Protein AF-A0A8J8ERG2-F1 (afdb_monomer)

Structure (mmCIF, N/CA/C/O backbone):
data_AF-A0A8J8ERG2-F1
#
_entry.id   AF-A0A8J8ERG2-F1
#
loop_
_atom_site.group_PDB
_atom_site.id
_atom_site.type_symbol
_atom_site.label_atom_id
_atom_site.label_alt_id
_atom_site.label_comp_id
_atom_site.label_asym_id
_atom_site.label_entity_id
_atom_site.label_seq_id
_atom_site.pdbx_PDB_ins_code
_atom_site.Cartn_x
_atom_site.Cartn_y
_atom_site.Cartn_z
_atom_site.occupancy
_atom_site.B_iso_or_equiv
_atom_site.auth_seq_id
_atom_site.auth_comp_id
_atom_site.auth_asym_id
_atom_site.auth_atom_id
_atom_site.pdbx_PDB_model_num
ATOM 1 N N . MET A 1 1 ? -46.499 -0.563 38.601 1.00 54.38 1 MET A N 1
ATOM 2 C CA . MET A 1 1 ? -46.204 -0.158 37.200 1.00 54.38 1 MET A CA 1
ATOM 3 C C . MET A 1 1 ? -44.789 0.414 36.980 1.00 54.38 1 MET A C 1
ATOM 5 O O . MET A 1 1 ? -44.221 0.158 35.927 1.00 54.38 1 MET A O 1
ATOM 9 N N . LYS A 1 2 ? -44.177 1.128 37.947 1.00 57.59 2 LYS A N 1
ATOM 10 C CA . LYS A 1 2 ? -42.805 1.682 37.823 1.00 57.59 2 LYS A CA 1
ATOM 11 C C . LYS A 1 2 ? -41.683 0.625 37.746 1.00 57.59 2 LYS A C 1
ATOM 13 O O . LYS A 1 2 ? -40.802 0.759 36.907 1.00 57.59 2 LYS A O 1
ATOM 18 N N . ALA A 1 3 ? -41.754 -0.456 38.530 1.00 62.97 3 ALA A N 1
ATOM 19 C CA . ALA A 1 3 ? -40.706 -1.491 38.569 1.00 62.97 3 ALA A CA 1
ATOM 20 C C . ALA A 1 3 ? -40.512 -2.242 37.232 1.00 62.97 3 ALA A C 1
ATOM 22 O O . ALA A 1 3 ? -39.383 -2.471 36.812 1.00 62.97 3 ALA A O 1
ATOM 23 N N . ARG A 1 4 ? -41.603 -2.544 36.507 1.00 67.56 4 ARG A N 1
ATOM 24 C CA . ARG A 1 4 ? -41.551 -3.192 35.179 1.00 67.56 4 ARG A CA 1
ATOM 25 C C . ARG A 1 4 ? -40.854 -2.327 34.122 1.00 67.56 4 ARG A C 1
ATOM 27 O O . ARG A 1 4 ? -40.097 -2.859 33.322 1.00 67.56 4 ARG A O 1
ATOM 34 N N . LYS A 1 5 ? -41.075 -1.004 34.134 1.00 73.00 5 LYS A N 1
ATOM 35 C CA . LYS A 1 5 ? -40.394 -0.068 33.218 1.00 73.00 5 LYS A CA 1
ATOM 36 C C . LYS A 1 5 ? -38.896 0.032 33.517 1.00 73.00 5 LYS A C 1
ATOM 38 O O . LYS A 1 5 ? -38.103 0.030 32.586 1.00 73.00 5 LYS A O 1
ATOM 43 N N . VAL A 1 6 ? -38.514 0.073 34.794 1.00 77.44 6 VAL A N 1
ATOM 44 C CA . VAL A 1 6 ? -37.101 0.124 35.210 1.00 77.44 6 VAL A CA 1
ATOM 45 C C . VAL A 1 6 ? -36.364 -1.158 34.818 1.00 77.44 6 VAL A C 1
ATOM 47 O O . VAL A 1 6 ? -35.284 -1.076 34.242 1.00 77.44 6 VAL A O 1
ATOM 50 N N . PHE A 1 7 ? -36.973 -2.328 35.040 1.00 81.06 7 PHE A N 1
ATOM 51 C CA . PHE A 1 7 ? -36.391 -3.610 34.633 1.00 81.06 7 PHE A CA 1
ATOM 52 C C . PHE A 1 7 ? -36.215 -3.699 33.111 1.00 81.06 7 PHE A C 1
ATOM 54 O O . PHE A 1 7 ? -35.153 -4.080 32.640 1.00 81.06 7 PHE A O 1
ATOM 61 N N . PHE A 1 8 ? -37.212 -3.259 32.337 1.00 83.00 8 PHE A N 1
ATOM 62 C CA . PHE A 1 8 ? -37.140 -3.256 30.873 1.00 83.00 8 PHE A CA 1
ATOM 63 C C . PHE A 1 8 ? -36.033 -2.331 30.338 1.00 83.00 8 PHE A C 1
ATOM 65 O O . PHE A 1 8 ? -35.296 -2.711 29.431 1.00 83.00 8 PHE A O 1
ATOM 72 N N . ILE A 1 9 ? -35.862 -1.144 30.933 1.00 83.56 9 ILE A N 1
ATOM 73 C CA . ILE A 1 9 ? -34.775 -0.217 30.582 1.00 83.56 9 ILE A CA 1
ATOM 74 C C . ILE A 1 9 ? -33.412 -0.823 30.944 1.00 83.56 9 ILE A C 1
ATOM 76 O O . ILE A 1 9 ? -32.507 -0.793 30.118 1.00 83.56 9 ILE A O 1
ATOM 80 N N . LEU A 1 10 ? -33.267 -1.425 32.129 1.00 84.06 10 LEU A N 1
ATOM 81 C CA . LEU A 1 10 ? -32.036 -2.112 32.540 1.00 84.06 10 LEU A CA 1
ATOM 82 C C . LEU A 1 10 ? -31.691 -3.289 31.624 1.00 84.06 10 LEU A C 1
ATOM 84 O O . LEU A 1 10 ? -30.531 -3.437 31.254 1.00 84.06 10 LEU A O 1
ATOM 88 N N . SER A 1 11 ? -32.676 -4.087 31.205 1.00 82.56 11 SER A N 1
ATOM 89 C CA . SER A 1 11 ? -32.464 -5.174 30.245 1.00 82.56 11 SER A CA 1
ATOM 90 C C . SER A 1 11 ? -32.024 -4.649 28.879 1.00 82.56 11 SER A C 1
ATOM 92 O O . SER A 1 11 ? -31.080 -5.184 28.308 1.00 82.56 11 SER A O 1
ATOM 94 N N . ILE A 1 12 ? -32.639 -3.576 28.369 1.00 84.25 12 ILE A N 1
ATOM 95 C CA . ILE A 1 12 ? -32.221 -2.943 27.107 1.00 84.25 12 ILE A CA 1
ATOM 96 C C . ILE A 1 12 ? -30.798 -2.393 27.219 1.00 84.25 12 ILE A C 1
ATOM 98 O O . ILE A 1 12 ? -29.986 -2.620 26.326 1.00 84.25 12 ILE A O 1
ATOM 102 N N . VAL A 1 13 ? -30.474 -1.708 28.319 1.00 82.25 13 VAL A N 1
ATOM 103 C CA . VAL A 1 13 ? -29.131 -1.168 28.564 1.00 82.25 13 VAL A CA 1
ATOM 104 C C . VAL A 1 13 ? -28.109 -2.296 28.676 1.00 82.25 13 VAL A C 1
ATOM 106 O O . VAL A 1 13 ? -27.056 -2.191 28.062 1.00 82.25 13 VAL A O 1
ATOM 109 N N . ALA A 1 14 ? -28.419 -3.391 29.374 1.00 80.56 14 ALA A N 1
ATOM 110 C CA . ALA A 1 14 ? -27.539 -4.553 29.490 1.00 80.56 14 ALA A CA 1
ATOM 111 C C . ALA A 1 14 ? -27.324 -5.255 28.141 1.00 80.56 14 ALA A C 1
ATOM 113 O O . ALA A 1 14 ? -26.192 -5.584 27.799 1.00 80.56 14 ALA A O 1
ATOM 114 N N . ILE A 1 15 ? -28.381 -5.429 27.340 1.00 78.75 15 ILE A N 1
ATOM 115 C CA . ILE A 1 15 ? -28.288 -5.998 25.988 1.00 78.75 15 ILE A CA 1
ATOM 116 C C . ILE A 1 15 ? -27.436 -5.095 25.094 1.00 78.75 15 ILE A C 1
ATOM 118 O O . ILE A 1 15 ? -26.525 -5.584 24.432 1.00 78.75 15 ILE A O 1
ATOM 122 N N . LEU A 1 16 ? -27.668 -3.779 25.113 1.00 72.94 16 LEU A N 1
ATOM 123 C CA . LEU A 1 16 ? -26.832 -2.817 24.393 1.00 72.94 16 LEU A CA 1
ATOM 124 C C . LEU A 1 16 ? -25.375 -2.920 24.857 1.00 72.94 16 LEU A C 1
ATOM 126 O O . LEU A 1 16 ? -24.481 -3.006 24.021 1.00 72.94 16 LEU A O 1
ATOM 130 N N . PHE A 1 17 ? -25.129 -2.999 26.166 1.00 67.06 17 PHE A N 1
ATOM 131 C CA . PHE A 1 17 ? -23.785 -3.145 26.724 1.00 67.06 17 PHE A CA 1
ATOM 132 C C . PHE A 1 17 ? -23.088 -4.410 26.207 1.00 67.06 17 PHE A C 1
ATOM 134 O O . PHE A 1 17 ? -21.958 -4.335 25.735 1.00 67.06 17 PHE A O 1
ATOM 141 N N . ILE A 1 18 ? -23.784 -5.551 26.200 1.00 67.06 18 ILE A N 1
ATOM 142 C CA . ILE A 1 18 ? -23.279 -6.825 25.664 1.00 67.06 18 ILE A CA 1
ATOM 143 C C . ILE A 1 18 ? -22.988 -6.722 24.159 1.00 67.06 18 ILE A C 1
ATOM 145 O O . ILE A 1 18 ? -21.982 -7.250 23.690 1.00 67.06 18 ILE A O 1
ATOM 149 N N . PHE A 1 19 ? -23.816 -6.004 23.396 1.00 62.66 19 PHE A N 1
ATOM 150 C CA . PHE A 1 19 ? -23.589 -5.778 21.965 1.00 62.66 19 PHE A CA 1
ATOM 151 C C . PHE A 1 19 ? -22.390 -4.863 21.666 1.00 62.66 19 PHE A C 1
ATOM 153 O O . PHE A 1 19 ? -21.809 -4.971 20.582 1.00 62.66 19 PHE A O 1
ATOM 160 N N . PHE A 1 20 ? -22.017 -3.975 22.595 1.00 59.78 20 PHE A N 1
ATOM 161 C CA . PHE A 1 20 ? -20.912 -3.023 22.430 1.00 59.78 20 PHE A CA 1
ATOM 162 C C . PHE A 1 20 ? -19.586 -3.464 23.066 1.00 59.78 20 PHE A C 1
ATOM 164 O O . PHE A 1 20 ? -18.555 -2.858 22.759 1.00 59.78 20 PHE A O 1
ATOM 171 N N . LEU A 1 21 ? -19.576 -4.498 23.913 1.00 59.97 21 LEU A N 1
ATOM 172 C CA . LEU A 1 21 ? -18.338 -5.031 24.483 1.00 59.97 21 LEU A CA 1
ATOM 173 C C . LEU A 1 21 ? -17.436 -5.627 23.382 1.00 59.97 21 LEU A C 1
ATOM 175 O O . LEU A 1 21 ? -17.939 -6.240 22.433 1.00 59.97 21 LEU A O 1
ATOM 179 N N . PRO A 1 22 ? -16.101 -5.451 23.479 1.00 62.16 22 PRO A N 1
ATOM 180 C CA . PRO A 1 22 ? -15.174 -6.139 22.592 1.00 62.16 22 PRO A CA 1
ATOM 181 C C . PRO A 1 22 ? -15.429 -7.639 22.704 1.00 62.16 22 PRO A C 1
ATOM 183 O O . PRO A 1 22 ? -15.438 -8.198 23.800 1.00 62.16 22 PRO A O 1
ATOM 186 N N . LYS A 1 23 ? -15.671 -8.284 21.561 1.00 78.12 23 LYS A N 1
ATOM 187 C CA . LYS A 1 23 ? -15.989 -9.715 21.529 1.00 78.12 23 LYS A CA 1
ATOM 188 C C . LYS A 1 23 ? -14.765 -10.588 21.815 1.00 78.12 23 LYS A C 1
ATOM 190 O O . LYS A 1 23 ? -14.907 -11.797 21.923 1.00 78.12 23 LYS A O 1
ATOM 195 N N . GLY A 1 24 ? -13.583 -9.988 21.944 1.00 84.50 24 GLY A N 1
ATOM 196 C CA . GLY A 1 24 ? -12.343 -10.688 22.219 1.00 84.50 24 GLY A CA 1
ATOM 197 C C . GLY A 1 24 ? -11.280 -9.855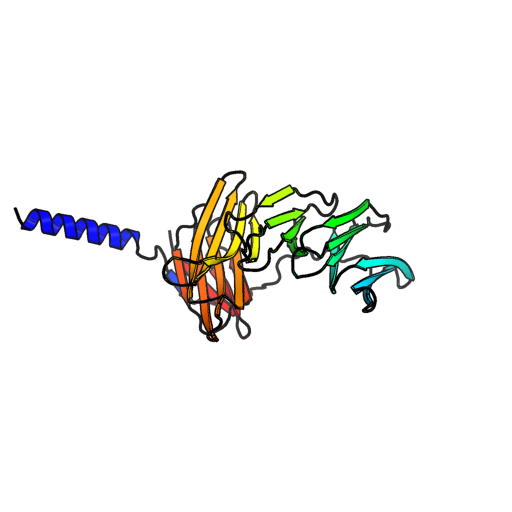 22.934 1.00 84.50 24 GLY A C 1
ATOM 198 O O . GLY A 1 24 ? -11.482 -8.691 23.281 1.00 84.50 24 GLY A O 1
ATOM 199 N N . LEU A 1 25 ? -10.120 -10.472 23.145 1.00 90.56 25 LEU A N 1
ATOM 200 C CA . LEU A 1 25 ? -8.954 -9.945 23.847 1.00 90.56 25 LEU A CA 1
ATOM 201 C C . LEU A 1 25 ? -7.670 -10.215 23.052 1.00 90.56 25 LEU A C 1
ATOM 203 O O . LEU A 1 25 ? -7.579 -11.176 22.290 1.00 90.56 25 LEU A O 1
ATOM 207 N N . LEU A 1 26 ? -6.662 -9.365 23.271 1.00 93.00 26 LEU A N 1
ATOM 208 C CA . LEU A 1 26 ? -5.302 -9.541 22.755 1.00 93.00 26 LEU A CA 1
ATOM 209 C C . LEU A 1 26 ? -4.347 -9.807 23.916 1.00 93.00 26 LEU A C 1
ATOM 211 O O . LEU A 1 26 ? -4.019 -8.887 24.675 1.00 93.00 26 LEU A O 1
ATOM 215 N N . ILE A 1 27 ? -3.887 -11.050 24.040 1.00 93.75 27 ILE A N 1
ATOM 216 C CA . ILE A 1 27 ? -2.947 -11.458 25.089 1.00 93.75 27 ILE A CA 1
ATOM 217 C C . ILE A 1 27 ? -1.522 -11.397 24.531 1.00 93.75 27 ILE A C 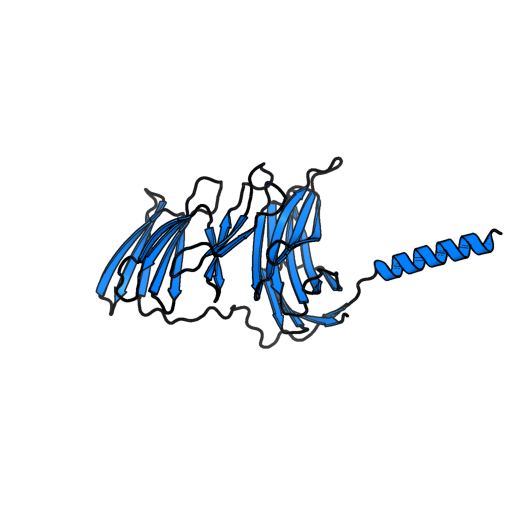1
ATOM 219 O O . ILE A 1 27 ? -1.276 -12.000 23.488 1.00 93.75 27 ILE A O 1
ATOM 223 N N . PRO A 1 28 ? -0.579 -10.676 25.172 1.00 94.38 28 PRO A N 1
ATOM 224 C CA . PRO A 1 28 ? 0.821 -10.675 24.749 1.00 94.38 28 PRO A CA 1
ATOM 225 C C . PRO A 1 28 ? 1.372 -12.101 24.625 1.00 94.38 28 PRO A C 1
ATOM 227 O O . PRO A 1 28 ? 1.104 -12.943 25.479 1.00 94.38 28 PRO A O 1
ATOM 230 N N . THR A 1 29 ? 2.134 -12.370 23.570 1.00 93.69 29 THR A N 1
ATOM 231 C CA . THR A 1 29 ? 2.796 -13.664 23.354 1.00 93.69 29 THR A CA 1
ATOM 232 C C . THR A 1 29 ? 4.198 -13.464 22.773 1.00 93.69 29 THR A C 1
ATOM 234 O O . THR A 1 29 ? 4.628 -12.322 22.591 1.00 93.69 29 THR A O 1
ATOM 237 N N . ASN A 1 30 ? 4.932 -14.553 22.535 1.00 87.00 30 ASN A N 1
ATOM 238 C CA . ASN A 1 30 ? 6.294 -14.483 22.017 1.00 87.00 30 ASN A CA 1
ATOM 239 C C . ASN A 1 30 ? 6.296 -14.069 20.531 1.00 87.00 30 ASN A C 1
ATOM 241 O O . ASN A 1 30 ? 5.470 -14.528 19.744 1.00 87.00 30 ASN A O 1
ATOM 245 N N . ALA A 1 31 ? 7.219 -13.180 20.170 1.00 81.56 31 ALA A N 1
ATOM 246 C CA . ALA A 1 31 ? 7.442 -12.699 18.810 1.00 81.56 31 ALA A CA 1
ATOM 247 C C . ALA A 1 31 ? 8.547 -13.474 18.062 1.00 81.56 31 ALA A C 1
ATOM 249 O O . ALA A 1 31 ? 8.861 -13.133 16.923 1.00 81.56 31 ALA A O 1
ATOM 250 N N . GLU A 1 32 ? 9.162 -14.476 18.695 1.00 75.69 32 GLU A N 1
ATOM 251 C CA . GLU A 1 32 ? 10.250 -15.262 18.111 1.00 75.69 32 GLU A CA 1
ATOM 252 C C . GLU A 1 32 ? 9.853 -15.964 16.804 1.00 75.69 32 GLU A C 1
ATOM 254 O O . GLU A 1 32 ? 8.765 -16.521 16.671 1.00 75.69 32 GLU A O 1
ATOM 259 N N . GLY A 1 33 ? 10.772 -15.937 15.834 1.00 67.88 33 GLY A N 1
ATOM 260 C CA . GLY A 1 33 ? 10.666 -16.693 14.583 1.00 67.88 33 GLY A CA 1
ATOM 261 C C . GLY A 1 33 ? 9.818 -16.059 13.475 1.00 67.88 33 GLY A C 1
ATOM 262 O O . GLY A 1 33 ? 9.767 -16.616 12.380 1.00 67.88 33 GLY A O 1
ATOM 263 N N . VAL A 1 34 ? 9.183 -14.899 13.694 1.00 82.00 34 VAL A N 1
ATOM 264 C CA . VAL A 1 34 ? 8.382 -14.254 12.640 1.00 82.00 34 VAL A CA 1
ATOM 265 C C . VAL A 1 34 ? 9.253 -13.482 11.643 1.00 82.00 34 VAL A C 1
ATOM 267 O O . VAL A 1 34 ? 10.017 -12.587 12.007 1.00 82.00 34 VAL A O 1
ATOM 270 N N . SER A 1 35 ? 9.080 -13.776 10.353 1.00 77.56 35 SER A N 1
ATOM 271 C CA . SER A 1 35 ? 9.556 -12.918 9.264 1.00 77.56 35 SER A CA 1
ATOM 272 C C . SER A 1 35 ? 8.412 -12.062 8.716 1.00 77.56 35 SER A C 1
ATOM 274 O O . SER A 1 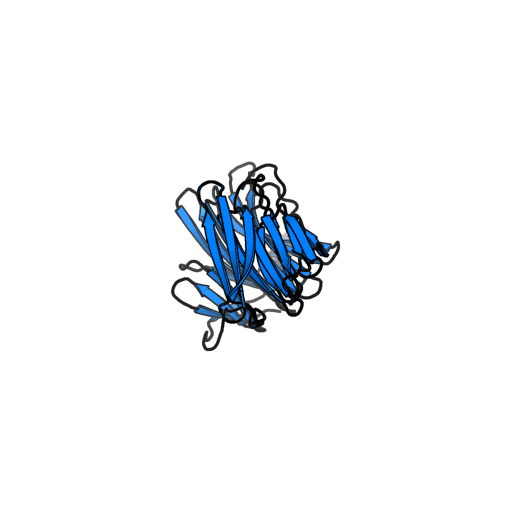35 ? 7.332 -12.577 8.417 1.00 77.56 35 SER A O 1
ATOM 276 N N . PHE A 1 36 ? 8.663 -10.757 8.589 1.00 78.75 36 PHE A N 1
ATOM 277 C CA . PHE A 1 36 ? 7.789 -9.794 7.900 1.00 78.75 36 PHE A CA 1
ATOM 278 C C . PHE A 1 36 ? 8.139 -9.645 6.423 1.00 78.75 36 PHE A C 1
ATOM 280 O O . PHE A 1 36 ? 7.522 -8.847 5.725 1.00 78.75 36 PHE A O 1
ATOM 287 N N . GLU A 1 37 ? 9.135 -10.382 5.936 1.00 67.06 37 GLU A N 1
ATOM 288 C CA . GLU A 1 37 ? 9.229 -10.567 4.500 1.00 67.06 37 GLU A CA 1
ATOM 289 C C . GLU A 1 37 ? 7.965 -11.328 4.099 1.00 67.06 37 GLU A C 1
ATOM 291 O O . GLU A 1 37 ? 7.754 -12.479 4.499 1.00 67.06 37 GLU A O 1
ATOM 296 N N . ASP A 1 38 ? 7.078 -10.645 3.364 1.00 56.12 38 ASP A N 1
ATOM 297 C CA . ASP A 1 38 ? 6.078 -11.322 2.547 1.00 56.12 38 ASP A CA 1
ATOM 298 C C . ASP A 1 38 ? 6.815 -12.455 1.817 1.00 56.12 38 ASP A C 1
ATOM 300 O O . ASP A 1 38 ? 7.999 -12.312 1.500 1.00 56.12 38 ASP A O 1
ATOM 304 N N . SER A 1 39 ? 6.150 -13.577 1.526 1.00 46.62 39 SER A N 1
ATOM 305 C CA . SER A 1 39 ? 6.691 -14.542 0.565 1.00 46.62 39 SER A CA 1
ATOM 306 C C . SER A 1 39 ? 6.695 -13.876 -0.818 1.00 46.62 39 SER A C 1
ATOM 308 O O . SER A 1 39 ? 5.904 -14.228 -1.696 1.00 46.62 39 SER A O 1
ATOM 310 N N . THR A 1 40 ? 7.508 -12.833 -0.989 1.00 47.62 40 THR A N 1
ATOM 311 C CA . THR A 1 40 ? 7.982 -12.358 -2.263 1.00 47.62 40 THR A CA 1
ATOM 312 C C . THR A 1 40 ? 8.513 -13.614 -2.901 1.00 47.62 40 THR A C 1
ATOM 314 O O . THR A 1 40 ? 9.342 -14.332 -2.337 1.00 47.62 40 THR A O 1
ATOM 317 N N . ILE A 1 41 ? 7.896 -13.977 -4.019 1.00 52.09 41 ILE A N 1
ATOM 318 C CA . ILE A 1 41 ? 8.426 -15.045 -4.837 1.00 52.09 41 ILE A CA 1
ATOM 319 C C . ILE A 1 41 ? 9.842 -14.565 -5.142 1.00 52.09 41 ILE A C 1
ATOM 321 O O . ILE A 1 41 ? 10.021 -13.607 -5.895 1.00 52.09 41 ILE A O 1
ATOM 325 N N . SER A 1 42 ? 10.832 -15.148 -4.466 1.00 46.62 42 SER A N 1
ATOM 326 C CA . SER A 1 42 ? 12.236 -14.947 -4.778 1.00 46.62 42 SER A CA 1
ATOM 327 C C . SER A 1 42 ? 12.471 -15.716 -6.067 1.00 46.62 42 SER A C 1
ATOM 329 O O . SER A 1 42 ? 13.073 -16.787 -6.096 1.00 46.62 42 SER A O 1
ATOM 331 N N . THR A 1 43 ? 11.874 -15.222 -7.152 1.00 60.34 43 THR A N 1
ATOM 332 C CA . THR A 1 43 ? 12.265 -15.625 -8.485 1.00 60.34 43 THR A CA 1
ATOM 333 C C . THR A 1 43 ? 13.637 -15.005 -8.645 1.00 60.34 43 THR A C 1
ATOM 335 O O . THR A 1 43 ? 13.754 -13.789 -8.813 1.00 60.34 43 THR A O 1
ATOM 338 N N . SER A 1 44 ? 14.676 -15.828 -8.498 1.00 72.19 44 SER A N 1
ATOM 339 C CA . SER A 1 44 ? 16.038 -15.434 -8.845 1.00 72.19 44 SER A CA 1
ATOM 340 C C . SER A 1 44 ? 15.986 -14.759 -10.210 1.00 72.19 44 SER A C 1
ATOM 342 O O . SER A 1 44 ? 15.508 -15.355 -11.177 1.00 72.19 44 SER A O 1
ATOM 344 N N . CYS A 1 45 ? 16.375 -13.486 -10.272 1.00 81.44 45 CYS A N 1
ATOM 345 C CA . CYS A 1 45 ? 16.338 -12.775 -11.532 1.00 81.44 45 CYS A CA 1
ATOM 346 C C . CYS A 1 45 ? 17.518 -13.261 -12.377 1.00 81.44 45 CYS A C 1
ATOM 348 O O . CYS A 1 45 ? 18.661 -13.081 -11.952 1.00 81.44 45 CYS A O 1
ATOM 350 N N . PRO A 1 46 ? 17.291 -13.838 -13.570 1.00 84.94 46 PRO A N 1
ATOM 351 C CA . PRO A 1 46 ? 18.387 -14.305 -14.418 1.00 84.94 46 PRO A CA 1
ATOM 352 C C . PRO A 1 46 ? 19.204 -13.141 -15.006 1.00 84.94 46 PRO A C 1
ATOM 354 O O . PRO A 1 46 ? 20.236 -13.358 -15.637 1.00 84.94 46 PRO A O 1
ATOM 357 N N . PHE A 1 47 ? 18.754 -11.901 -14.793 1.00 88.56 47 PHE A N 1
ATOM 358 C CA . PHE A 1 47 ? 19.365 -10.683 -15.299 1.00 88.56 47 PHE A CA 1
ATOM 359 C C . PHE A 1 47 ? 19.900 -9.821 -14.163 1.00 88.56 47 PHE A C 1
ATOM 361 O O . PHE A 1 47 ? 19.241 -9.624 -13.139 1.00 88.56 47 PHE A O 1
ATOM 368 N N . ARG A 1 48 ? 21.054 -9.196 -14.396 1.00 92.44 48 ARG A N 1
ATOM 369 C CA . ARG A 1 48 ? 21.549 -8.120 -13.537 1.00 92.44 48 ARG A CA 1
ATOM 370 C C . ARG A 1 48 ? 21.041 -6.789 -14.084 1.00 92.44 48 ARG A C 1
ATOM 372 O O . ARG A 1 48 ? 21.339 -6.434 -15.220 1.00 92.44 48 ARG A O 1
ATOM 379 N N . ILE A 1 49 ? 20.274 -6.051 -13.283 1.00 94.50 49 ILE A N 1
ATOM 380 C CA . ILE A 1 49 ? 19.612 -4.813 -13.717 1.00 94.50 49 ILE A CA 1
ATOM 381 C C . ILE A 1 49 ? 20.111 -3.640 -12.883 1.00 94.50 49 ILE A C 1
ATOM 383 O O . ILE A 1 49 ? 19.959 -3.616 -11.662 1.00 94.50 49 ILE A O 1
ATOM 387 N N . HIS A 1 50 ? 20.678 -2.643 -13.559 1.00 94.81 50 HIS A N 1
ATOM 388 C CA . HIS A 1 50 ? 21.117 -1.387 -12.952 1.00 94.81 50 HIS A CA 1
ATOM 389 C C . HIS A 1 50 ? 20.246 -0.245 -13.434 1.00 94.81 50 HIS A C 1
ATOM 391 O O . HIS A 1 50 ? 20.041 -0.098 -14.635 1.00 94.81 50 HIS A O 1
ATOM 397 N N . ALA A 1 51 ? 19.768 0.595 -12.520 1.00 95.38 51 ALA A N 1
ATOM 398 C CA . ALA A 1 51 ? 18.922 1.722 -12.880 1.00 95.38 51 ALA A CA 1
ATOM 399 C C . ALA A 1 51 ? 19.503 3.053 -12.379 1.00 95.38 51 ALA A C 1
ATOM 401 O O . ALA A 1 51 ? 19.696 3.248 -11.175 1.00 95.38 51 ALA A O 1
ATOM 402 N N . THR A 1 52 ? 19.766 3.973 -13.308 1.00 96.44 52 THR A N 1
ATOM 403 C CA . THR A 1 52 ? 20.383 5.284 -13.050 1.00 96.44 52 THR A CA 1
ATOM 404 C C . THR A 1 52 ? 19.378 6.404 -13.285 1.00 96.44 52 THR A C 1
ATOM 406 O O . THR A 1 52 ? 18.722 6.423 -14.323 1.00 96.44 52 THR A O 1
ATOM 409 N N . TYR A 1 53 ? 19.284 7.350 -12.350 1.00 96.19 53 TYR A N 1
ATOM 410 C CA . TYR A 1 53 ? 18.399 8.508 -12.472 1.00 96.19 53 TYR A CA 1
ATOM 411 C C . TYR A 1 53 ? 19.011 9.596 -13.360 1.00 96.19 53 TYR A C 1
ATOM 413 O O . TYR A 1 53 ? 20.190 9.917 -13.221 1.00 96.19 53 TYR A O 1
ATOM 421 N N . ILE A 1 54 ? 18.194 10.185 -14.229 1.00 95.12 54 ILE A N 1
ATOM 422 C CA . ILE A 1 54 ? 18.506 11.355 -15.045 1.00 95.12 54 ILE A CA 1
ATOM 423 C C . ILE A 1 54 ? 17.667 12.531 -14.520 1.00 95.12 54 ILE A C 1
ATOM 425 O O . ILE A 1 54 ? 16.460 12.586 -14.774 1.00 95.12 54 ILE A O 1
ATOM 429 N N . PRO A 1 55 ? 18.285 13.496 -13.812 1.00 91.44 55 PRO A N 1
ATOM 430 C CA . PRO A 1 55 ? 17.562 14.632 -13.245 1.00 91.44 55 PRO A CA 1
ATOM 431 C C . PRO A 1 55 ? 16.928 15.562 -14.284 1.00 91.44 55 PRO A C 1
ATOM 433 O O . PRO A 1 55 ? 15.862 16.110 -14.029 1.00 91.44 55 PRO A O 1
ATOM 436 N N . SER A 1 56 ? 17.554 15.738 -15.452 1.00 91.38 56 SER A N 1
ATOM 437 C CA . SER A 1 56 ? 17.123 16.725 -16.456 1.00 91.38 56 SER A CA 1
ATOM 438 C C . SER A 1 56 ? 15.747 16.440 -17.064 1.00 91.38 56 SER A C 1
ATOM 440 O O . SER A 1 56 ? 15.074 17.367 -17.502 1.00 91.38 56 SER A O 1
ATOM 442 N N . ASN A 1 57 ? 15.318 15.177 -17.089 1.00 90.19 57 ASN A N 1
ATOM 443 C CA . ASN A 1 57 ? 14.032 14.757 -17.646 1.00 90.19 57 ASN A CA 1
ATOM 444 C C . ASN A 1 57 ? 13.247 13.827 -16.707 1.00 90.19 57 ASN A C 1
ATOM 446 O O . ASN A 1 57 ? 12.346 13.122 -17.164 1.00 90.19 57 ASN A O 1
ATOM 450 N N . PHE A 1 58 ? 13.601 13.804 -15.417 1.00 90.75 58 PHE A N 1
ATOM 451 C CA . PHE A 1 58 ? 12.944 12.999 -14.383 1.00 90.75 58 PHE A CA 1
ATOM 452 C C . PHE A 1 58 ? 12.719 11.544 -14.818 1.00 90.75 58 PHE A C 1
ATOM 454 O O . PHE A 1 58 ? 11.597 11.043 -14.767 1.00 90.75 58 PHE A O 1
ATOM 461 N N . SER A 1 59 ? 13.765 10.884 -15.318 1.00 94.44 59 SER A N 1
ATOM 462 C CA . SER A 1 59 ? 13.676 9.526 -15.870 1.00 94.44 59 SER A CA 1
ATOM 463 C C . SER A 1 59 ? 14.731 8.596 -15.288 1.00 94.44 59 SER A C 1
ATOM 465 O O . SER A 1 59 ? 15.750 9.037 -14.767 1.00 94.44 59 SER A O 1
ATOM 467 N N . HIS A 1 60 ? 14.516 7.289 -15.413 1.00 96.19 60 HIS A N 1
ATOM 468 C CA . HIS A 1 60 ? 15.489 6.263 -15.047 1.00 96.19 60 HIS A CA 1
ATOM 469 C C . HIS A 1 60 ? 15.905 5.455 -16.268 1.00 96.19 60 HIS A C 1
ATOM 471 O O . HIS A 1 60 ? 15.053 4.969 -17.009 1.00 96.19 60 HIS A O 1
ATOM 477 N N . VAL A 1 61 ? 17.215 5.284 -16.449 1.00 97.44 61 VAL A N 1
ATOM 478 C CA . VAL A 1 61 ? 17.794 4.379 -17.446 1.00 97.44 61 VAL A CA 1
ATOM 479 C C . VAL A 1 61 ? 18.070 3.045 -16.787 1.00 97.44 61 VAL A C 1
ATOM 481 O O . VAL A 1 61 ? 18.949 2.946 -15.932 1.00 97.44 61 VAL A O 1
ATOM 484 N N . PHE A 1 62 ? 17.343 2.025 -17.212 1.00 97.56 62 PHE A N 1
ATOM 485 C CA . PHE A 1 62 ? 17.549 0.634 -16.856 1.00 97.56 62 PHE A CA 1
ATOM 486 C C . PHE A 1 62 ? 18.535 0.021 -17.840 1.00 97.56 62 PHE A C 1
ATOM 488 O O . PHE A 1 62 ? 18.317 0.069 -19.046 1.00 97.56 62 PHE A O 1
ATOM 495 N N . ARG A 1 63 ? 19.619 -0.551 -17.328 1.00 97.00 63 ARG A N 1
ATOM 496 C CA . ARG A 1 63 ? 20.624 -1.302 -18.076 1.00 97.00 63 ARG A CA 1
ATOM 497 C C . ARG A 1 63 ? 20.545 -2.757 -17.645 1.00 97.00 63 ARG A C 1
ATOM 499 O O . ARG A 1 63 ? 20.686 -3.042 -16.455 1.00 97.00 63 ARG A O 1
ATOM 506 N N . ILE A 1 64 ? 20.301 -3.643 -18.602 1.00 96.12 64 ILE A N 1
ATOM 507 C CA . ILE A 1 64 ? 20.134 -5.078 -18.378 1.00 96.12 64 ILE A CA 1
ATOM 508 C C . ILE A 1 64 ? 21.396 -5.791 -18.846 1.00 96.12 64 ILE A C 1
ATOM 510 O O . ILE A 1 64 ? 21.836 -5.595 -19.981 1.00 96.12 64 ILE A O 1
ATOM 514 N N . PHE A 1 65 ? 21.961 -6.616 -17.971 1.00 94.25 65 PHE A N 1
ATOM 515 C CA . PHE A 1 65 ? 23.178 -7.373 -18.220 1.00 94.25 65 PHE A CA 1
ATOM 516 C C . PHE A 1 65 ? 22.910 -8.878 -18.144 1.00 94.25 65 PHE A C 1
ATOM 518 O O . PHE A 1 65 ? 22.255 -9.350 -17.209 1.00 94.25 65 PHE A O 1
ATOM 525 N N . VAL A 1 66 ? 23.471 -9.617 -19.102 1.00 91.25 66 VAL A N 1
ATOM 526 C CA . VAL A 1 66 ? 23.527 -11.087 -19.137 1.00 91.25 66 VAL A CA 1
ATOM 527 C C . VAL A 1 66 ? 25.001 -11.469 -19.164 1.00 91.25 66 VAL A C 1
ATOM 529 O O . VAL A 1 66 ? 25.719 -11.026 -20.057 1.00 91.25 66 VAL A O 1
ATOM 532 N N . ASN A 1 67 ? 25.469 -12.240 -18.175 1.00 88.50 67 ASN A N 1
ATOM 533 C CA . ASN A 1 67 ? 26.891 -12.593 -18.018 1.00 88.50 67 ASN A CA 1
ATOM 534 C C . ASN A 1 67 ? 27.816 -11.360 -18.138 1.00 88.50 67 ASN A C 1
ATOM 536 O O . ASN A 1 67 ? 28.743 -11.337 -18.944 1.00 88.50 67 ASN A O 1
ATOM 540 N N . ASP A 1 68 ? 27.473 -10.293 -17.405 1.00 88.75 68 ASP A N 1
ATOM 541 C CA . ASP A 1 68 ? 28.139 -8.976 -17.395 1.00 88.75 68 ASP A CA 1
ATOM 542 C C . ASP A 1 68 ? 28.226 -8.237 -18.748 1.00 88.75 68 ASP A C 1
ATOM 544 O O . ASP A 1 68 ? 28.796 -7.149 -18.832 1.00 88.75 68 ASP A O 1
ATOM 548 N N . THR A 1 69 ? 27.570 -8.743 -19.793 1.00 93.38 69 THR A N 1
ATOM 549 C CA . THR A 1 69 ? 27.432 -8.053 -21.080 1.00 93.38 69 THR A CA 1
ATOM 550 C C . THR A 1 69 ? 26.148 -7.233 -21.094 1.00 93.38 69 THR A C 1
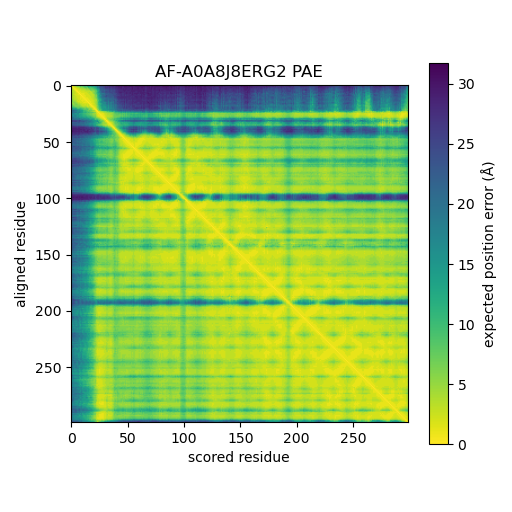ATOM 552 O O . THR A 1 69 ? 25.073 -7.752 -20.790 1.00 93.38 69 THR A O 1
ATOM 555 N N . LEU A 1 70 ? 26.240 -5.946 -21.445 1.00 94.75 70 LEU A N 1
ATOM 556 C CA . LEU A 1 70 ? 25.068 -5.086 -21.631 1.00 94.75 70 LEU A CA 1
ATOM 557 C C . LEU A 1 70 ? 24.287 -5.551 -22.864 1.00 94.75 70 LEU A C 1
ATOM 559 O O . LEU A 1 70 ? 24.791 -5.457 -23.979 1.00 94.75 70 LEU A O 1
ATOM 563 N N . VAL A 1 71 ? 23.053 -6.006 -22.661 1.00 95.31 71 VAL A N 1
ATOM 564 C CA . VAL A 1 71 ? 22.205 -6.552 -23.735 1.00 95.31 71 VAL A CA 1
ATOM 565 C C . VAL A 1 71 ? 21.054 -5.629 -24.118 1.00 95.31 71 VAL A C 1
ATOM 567 O O . VAL A 1 71 ? 20.642 -5.612 -25.273 1.00 95.31 71 VAL A O 1
ATOM 570 N N . ALA A 1 72 ? 20.546 -4.832 -23.176 1.00 94.12 72 ALA A N 1
ATOM 571 C CA . ALA A 1 72 ? 19.448 -3.909 -23.434 1.00 94.12 72 ALA A CA 1
ATOM 572 C C . ALA A 1 72 ? 19.499 -2.696 -22.504 1.00 94.12 72 ALA A C 1
ATOM 574 O O . ALA A 1 72 ? 20.004 -2.764 -21.376 1.00 94.12 72 ALA A O 1
ATOM 575 N N . ASN A 1 73 ? 18.938 -1.581 -22.970 1.00 95.88 73 ASN A N 1
ATOM 576 C CA . ASN A 1 73 ? 18.674 -0.424 -22.133 1.00 95.88 73 ASN A CA 1
ATOM 577 C C . ASN A 1 73 ? 17.286 0.164 -22.408 1.00 95.88 73 ASN A C 1
ATOM 579 O O . ASN A 1 73 ? 16.798 0.140 -23.533 1.00 95.88 73 ASN A O 1
ATOM 583 N N . TYR A 1 74 ? 16.654 0.676 -21.355 1.00 96.88 74 TYR A N 1
ATOM 584 C CA . TYR A 1 74 ? 15.333 1.292 -21.425 1.00 96.88 74 TYR A CA 1
ATOM 585 C C . TYR A 1 74 ? 15.290 2.533 -20.552 1.00 96.88 74 TYR A C 1
ATOM 587 O O . TYR A 1 74 ? 15.727 2.504 -19.404 1.00 96.88 74 TYR A O 1
ATOM 595 N N . THR A 1 75 ? 14.720 3.612 -21.076 1.00 96.81 75 THR A N 1
ATOM 596 C CA . THR A 1 75 ? 14.528 4.855 -20.327 1.00 96.81 75 THR A CA 1
ATOM 597 C C . THR A 1 75 ? 13.051 5.020 -20.013 1.00 96.81 75 THR A C 1
ATOM 599 O O . THR A 1 75 ? 12.233 5.112 -20.927 1.00 96.81 75 THR A O 1
ATOM 602 N N . LEU A 1 76 ? 12.701 5.062 -18.726 1.00 96.06 76 LEU A N 1
ATOM 603 C CA . LEU A 1 76 ? 11.321 5.226 -18.269 1.00 96.06 76 LEU A CA 1
ATOM 604 C C . LEU A 1 76 ? 11.185 6.504 -17.423 1.00 96.06 76 LEU A C 1
ATOM 606 O O . LEU A 1 76 ? 11.979 6.692 -16.498 1.00 96.06 76 LEU A O 1
ATOM 610 N N . PRO A 1 77 ? 10.187 7.367 -17.688 1.00 93.25 77 PRO A N 1
ATOM 611 C CA . PRO A 1 77 ? 9.938 8.556 -16.877 1.00 93.25 77 PRO A CA 1
ATOM 612 C C . PRO A 1 77 ? 9.399 8.189 -15.488 1.00 93.25 77 PRO A C 1
ATOM 614 O O . PRO A 1 77 ? 8.509 7.350 -15.357 1.00 93.25 77 PRO A O 1
ATOM 617 N N . GLY A 1 78 ? 9.925 8.840 -14.453 1.00 91.94 78 GLY A N 1
ATOM 618 C CA . GLY A 1 78 ? 9.534 8.670 -13.058 1.00 91.94 78 GLY A CA 1
ATOM 619 C C . GLY A 1 78 ? 10.597 9.169 -12.078 1.00 91.94 78 GLY A C 1
ATOM 620 O O . GLY A 1 78 ? 11.792 9.155 -12.365 1.00 91.94 78 GLY A O 1
ATOM 621 N N . MET A 1 79 ? 10.168 9.562 -10.878 1.00 90.75 79 MET A N 1
ATOM 622 C CA . MET A 1 79 ? 11.081 9.871 -9.765 1.00 90.75 79 MET A CA 1
ATOM 623 C C . MET A 1 79 ? 11.517 8.607 -9.025 1.00 90.75 79 MET A C 1
ATOM 625 O O . MET A 1 79 ? 12.660 8.498 -8.591 1.00 90.75 79 MET A O 1
ATOM 629 N N . ASN A 1 80 ? 10.627 7.622 -8.942 1.00 92.31 80 ASN A N 1
ATOM 630 C CA . ASN A 1 80 ? 10.882 6.325 -8.329 1.00 92.31 80 ASN A CA 1
ATOM 631 C C . ASN A 1 80 ? 10.949 5.236 -9.395 1.00 92.31 80 ASN A C 1
ATOM 633 O O . ASN A 1 80 ? 10.445 5.412 -10.505 1.00 92.31 80 ASN A O 1
ATOM 637 N N . LYS A 1 81 ? 11.570 4.110 -9.045 1.00 94.12 81 LYS A N 1
ATOM 638 C CA . LYS A 1 81 ? 11.830 3.005 -9.966 1.00 94.12 81 LYS A CA 1
ATOM 639 C C . LYS A 1 81 ? 11.761 1.660 -9.268 1.00 94.1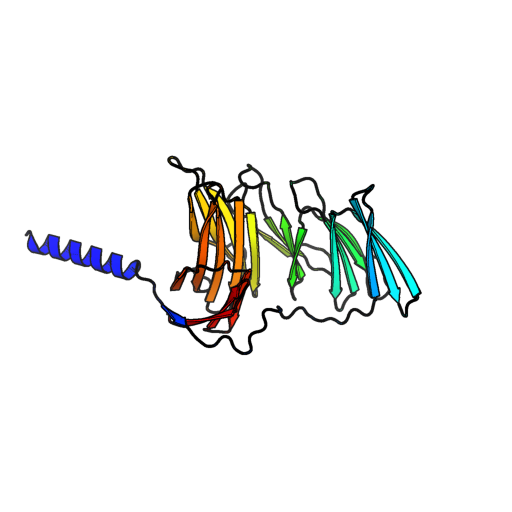2 81 LYS A C 1
ATOM 641 O O . LYS A 1 81 ? 11.936 1.580 -8.055 1.00 94.12 81 LYS A O 1
ATOM 646 N N . GLY A 1 82 ? 11.614 0.615 -10.058 1.00 93.81 82 GLY A N 1
ATOM 647 C CA . GLY A 1 82 ? 11.857 -0.745 -9.618 1.00 93.81 82 GLY A CA 1
ATOM 648 C C . GLY A 1 82 ? 11.748 -1.720 -10.774 1.00 93.81 82 GLY A C 1
ATOM 649 O O . GLY A 1 82 ? 11.509 -1.335 -11.922 1.00 93.81 82 GLY A O 1
ATOM 650 N N . TYR A 1 83 ? 11.962 -2.985 -10.452 1.00 94.31 83 TYR A N 1
ATOM 651 C CA . TYR A 1 83 ? 11.755 -4.083 -11.372 1.00 94.31 83 TYR A CA 1
ATOM 652 C C . TYR A 1 83 ? 11.236 -5.303 -10.613 1.00 94.31 83 TYR A C 1
ATOM 654 O O . TYR A 1 83 ? 11.481 -5.441 -9.414 1.00 94.31 83 TYR A O 1
ATOM 662 N N . ILE A 1 84 ? 10.501 -6.166 -11.309 1.00 92.44 84 ILE A N 1
ATOM 663 C CA . ILE A 1 84 ? 9.959 -7.419 -10.777 1.00 92.44 84 ILE A CA 1
ATOM 664 C C . ILE A 1 84 ? 10.300 -8.530 -11.763 1.00 92.44 84 ILE A C 1
ATOM 666 O O . ILE A 1 84 ? 9.979 -8.419 -12.945 1.00 92.44 84 ILE A O 1
ATOM 670 N N . CYS A 1 85 ? 10.930 -9.597 -11.274 1.00 90.62 85 CYS A N 1
ATOM 671 C CA . CYS A 1 85 ? 11.233 -10.778 -12.075 1.00 90.62 85 CYS A CA 1
ATOM 672 C C . CYS A 1 85 ? 10.172 -11.855 -11.816 1.00 90.62 85 CYS A C 1
ATOM 674 O O . CYS A 1 85 ? 9.844 -12.188 -10.673 1.00 90.62 85 CYS A O 1
ATOM 676 N N . THR A 1 86 ? 9.615 -12.364 -12.905 1.00 89.62 86 THR A N 1
ATOM 677 C CA . THR A 1 86 ? 8.515 -13.330 -12.954 1.00 89.62 86 THR A CA 1
ATOM 678 C C . THR A 1 86 ? 8.965 -14.572 -13.725 1.00 89.62 86 THR A C 1
ATOM 680 O O . THR A 1 86 ? 9.931 -14.491 -14.492 1.00 89.62 86 THR A O 1
ATOM 683 N N . PRO A 1 87 ? 8.284 -15.717 -13.567 1.00 87.75 87 PRO A N 1
ATOM 684 C CA . PRO A 1 87 ? 8.534 -16.893 -14.395 1.00 87.75 87 PRO A CA 1
ATOM 685 C C . PRO A 1 87 ? 8.371 -16.659 -15.900 1.00 87.75 87 PRO A C 1
ATOM 687 O O . PRO A 1 87 ? 8.869 -17.466 -16.674 1.00 87.75 87 PRO A O 1
ATOM 690 N N . GLU A 1 88 ? 7.708 -15.587 -16.336 1.00 90.31 88 GLU A N 1
ATOM 691 C CA . GLU A 1 88 ? 7.475 -15.256 -17.747 1.00 90.31 88 GLU A CA 1
ATOM 692 C C . GLU A 1 88 ? 8.447 -14.199 -18.299 1.00 90.31 88 GLU A C 1
ATOM 694 O O . GLU A 1 88 ? 8.543 -14.028 -19.517 1.00 90.31 88 GLU A O 1
ATOM 699 N N . GLY A 1 89 ? 9.164 -13.480 -17.429 1.00 92.69 89 GLY A N 1
ATOM 700 C CA . GLY A 1 89 ? 10.036 -12.379 -17.830 1.00 92.69 89 GLY A CA 1
ATOM 701 C C . GLY A 1 89 ? 10.261 -11.328 -16.743 1.00 92.69 89 GLY A C 1
ATOM 702 O O . GLY A 1 89 ? 10.114 -11.599 -15.549 1.00 92.69 89 GLY A O 1
ATOM 703 N N . VAL A 1 90 ? 10.614 -10.105 -17.140 1.00 94.62 90 VAL A N 1
ATOM 704 C CA . VAL A 1 90 ? 10.906 -8.994 -16.226 1.00 94.62 90 VAL A CA 1
ATOM 705 C C . VAL A 1 90 ? 10.059 -7.760 -16.526 1.00 94.62 90 VAL A C 1
ATOM 707 O O . VAL A 1 90 ? 9.984 -7.274 -17.652 1.00 94.62 90 VAL A O 1
ATOM 710 N N . LEU A 1 91 ? 9.441 -7.220 -15.478 1.00 95.81 91 LEU A N 1
ATOM 711 C CA . LEU A 1 91 ? 8.757 -5.935 -15.495 1.00 95.81 91 LEU A CA 1
ATOM 712 C C . LEU A 1 91 ? 9.715 -4.852 -15.008 1.00 95.81 91 LEU A C 1
ATOM 714 O O . LEU A 1 91 ? 10.206 -4.937 -13.885 1.00 95.81 91 LEU A O 1
ATOM 718 N N . LEU A 1 92 ? 9.929 -3.809 -15.804 1.00 96.94 92 LEU A N 1
ATOM 719 C CA . LEU A 1 92 ? 10.600 -2.580 -15.379 1.00 96.94 92 LEU A CA 1
ATOM 720 C C . LEU A 1 92 ? 9.562 -1.472 -15.244 1.00 96.94 92 LEU A C 1
ATOM 722 O O . LEU A 1 92 ? 8.659 -1.354 -16.078 1.00 96.94 92 LEU A O 1
ATOM 726 N N . TYR A 1 93 ? 9.695 -0.634 -14.221 1.00 96.25 93 TYR A N 1
ATOM 727 C CA . TYR A 1 93 ? 8.769 0.473 -14.023 1.00 96.25 93 TYR A CA 1
ATOM 728 C C . TYR A 1 93 ? 9.430 1.706 -13.417 1.00 96.25 93 TYR A C 1
ATOM 730 O O . TYR A 1 93 ? 10.322 1.614 -12.572 1.00 96.25 93 TYR A O 1
ATOM 738 N N . ALA A 1 94 ? 8.926 2.876 -13.802 1.00 95.25 94 ALA A N 1
ATOM 739 C CA . ALA A 1 94 ? 9.241 4.153 -13.175 1.00 95.25 94 ALA A CA 1
ATOM 740 C C . ALA A 1 94 ? 7.964 4.977 -12.969 1.00 95.25 94 ALA A C 1
ATOM 742 O O . ALA A 1 94 ? 7.048 4.919 -13.787 1.00 95.25 94 ALA A O 1
ATOM 743 N N . TYR A 1 95 ? 7.869 5.697 -11.849 1.00 92.38 95 TYR A N 1
ATOM 744 C CA . TYR A 1 95 ? 6.635 6.371 -11.435 1.00 92.38 95 TYR A CA 1
ATOM 745 C C . TYR A 1 95 ? 6.861 7.645 -10.617 1.00 92.38 95 TYR A C 1
ATOM 747 O O . TYR A 1 95 ? 7.936 7.888 -10.061 1.00 92.38 95 TYR A O 1
ATOM 755 N N . PHE A 1 96 ? 5.801 8.444 -10.505 1.00 87.50 96 PHE A N 1
ATOM 756 C CA . PHE A 1 96 ? 5.708 9.625 -9.645 1.00 87.50 96 PHE A CA 1
ATOM 757 C C . PHE A 1 96 ? 4.716 9.350 -8.504 1.00 87.50 96 PHE A C 1
ATOM 759 O O . PHE A 1 96 ? 3.715 8.670 -8.716 1.00 87.50 96 PHE A O 1
ATOM 766 N N . LEU A 1 97 ? 4.992 9.860 -7.299 1.00 74.69 97 LEU A N 1
ATOM 767 C CA . LEU A 1 97 ? 4.161 9.620 -6.107 1.00 74.69 97 LEU A CA 1
ATOM 768 C C . LEU A 1 97 ? 2.992 10.612 -5.947 1.00 74.69 97 LEU A C 1
ATOM 770 O O . LEU A 1 97 ? 2.061 10.318 -5.203 1.00 74.69 97 LEU A O 1
ATOM 774 N N . GLU A 1 98 ? 3.007 11.762 -6.632 1.00 58.28 98 GLU A N 1
ATOM 775 C CA . GLU A 1 98 ? 2.080 12.868 -6.352 1.00 58.28 98 GLU A CA 1
ATOM 776 C C . GLU A 1 98 ? 1.165 13.259 -7.527 1.00 58.28 98 GLU A C 1
ATOM 778 O O . GLU A 1 98 ? 1.595 13.431 -8.669 1.00 58.28 98 GLU A O 1
ATOM 783 N N . GLY A 1 99 ? -0.109 13.502 -7.194 1.00 47.88 99 GLY A N 1
ATOM 784 C CA . GLY A 1 99 ? -0.847 14.650 -7.729 1.00 47.88 99 GLY A CA 1
ATOM 785 C C . GLY A 1 99 ? -1.354 14.566 -9.167 1.00 47.88 99 GLY A C 1
ATOM 786 O O . GLY A 1 99 ? -1.191 15.523 -9.920 1.00 47.88 99 GLY A O 1
ATOM 787 N N . GLY A 1 100 ? -1.997 13.464 -9.565 1.00 45.84 100 GLY A N 1
ATOM 788 C CA . GLY A 1 100 ? -2.888 13.432 -10.741 1.00 45.84 100 GLY A CA 1
ATOM 789 C C . GLY A 1 100 ? -2.254 13.700 -12.118 1.00 45.84 100 GLY A C 1
ATOM 790 O O . GLY A 1 100 ? -2.979 13.727 -13.110 1.00 45.84 100 GLY A O 1
ATOM 791 N N . ARG A 1 101 ? -0.930 13.891 -12.210 1.00 47.00 101 ARG A N 1
ATOM 792 C CA . ARG A 1 101 ? -0.220 14.197 -13.470 1.00 47.00 101 ARG A CA 1
ATOM 793 C C . ARG A 1 101 ? 0.871 13.193 -13.836 1.00 47.00 101 ARG A C 1
ATOM 795 O O . ARG A 1 101 ? 1.201 13.063 -15.011 1.00 47.00 101 ARG A O 1
ATOM 802 N N . GLY A 1 102 ? 1.416 12.466 -12.866 1.00 58.75 102 GLY A N 1
ATOM 803 C CA . GLY A 1 102 ? 2.445 11.469 -13.128 1.00 58.75 102 GLY A CA 1
ATOM 804 C C . GLY A 1 102 ? 1.853 10.134 -13.564 1.00 58.75 102 GLY A C 1
ATOM 805 O O . GLY A 1 102 ? 1.149 9.485 -12.796 1.00 58.75 102 GLY A O 1
ATOM 806 N N . LYS A 1 103 ? 2.154 9.713 -14.792 1.00 78.12 103 LYS A N 1
ATOM 807 C CA . LYS A 1 103 ? 1.891 8.347 -15.250 1.00 78.12 103 LYS A CA 1
ATOM 808 C C . LYS A 1 103 ? 3.059 7.462 -14.829 1.00 78.12 103 LYS A C 1
ATOM 810 O O . LYS A 1 103 ? 4.214 7.853 -14.972 1.00 78.12 103 LYS A O 1
ATOM 815 N N . THR A 1 104 ? 2.762 6.272 -14.341 1.00 88.12 104 THR A N 1
ATOM 816 C CA . THR A 1 104 ? 3.752 5.210 -14.206 1.00 88.12 104 THR A CA 1
ATOM 817 C C . THR A 1 104 ? 4.038 4.650 -15.586 1.00 88.12 104 THR A C 1
ATOM 819 O O . THR A 1 104 ? 3.112 4.227 -16.270 1.00 88.12 104 THR A O 1
ATOM 822 N N . SER A 1 105 ? 5.294 4.653 -16.010 1.00 93.44 105 SER A N 1
ATOM 823 C CA . SER A 1 105 ? 5.711 3.986 -17.240 1.00 93.44 105 SER A CA 1
ATOM 824 C C . SER A 1 105 ? 6.170 2.578 -16.900 1.00 93.44 105 SER A C 1
ATOM 826 O O . SER A 1 105 ? 7.023 2.403 -16.028 1.00 93.44 105 SER A O 1
ATOM 828 N N . MET A 1 106 ? 5.589 1.585 -17.567 1.00 96.19 106 MET A N 1
ATOM 829 C CA . MET A 1 106 ? 5.893 0.177 -17.348 1.00 96.19 106 MET A CA 1
ATOM 830 C C . MET A 1 106 ? 6.181 -0.523 -18.667 1.00 96.19 106 MET A C 1
ATOM 832 O O . MET A 1 106 ? 5.471 -0.314 -19.653 1.00 96.19 106 MET A O 1
ATOM 836 N N . ILE A 1 107 ? 7.187 -1.386 -18.651 1.00 97.44 107 ILE A N 1
ATOM 837 C CA . ILE A 1 107 ? 7.578 -2.232 -19.774 1.00 97.44 107 ILE A CA 1
ATOM 838 C C . ILE A 1 107 ? 7.795 -3.651 -19.264 1.00 97.44 107 ILE A C 1
ATOM 840 O O . ILE A 1 107 ? 8.530 -3.864 -18.300 1.00 97.44 107 ILE A O 1
ATOM 844 N N . PHE A 1 108 ? 7.143 -4.610 -19.910 1.00 97.31 108 PHE A N 1
ATOM 845 C CA . PHE A 1 108 ? 7.343 -6.024 -19.642 1.00 97.31 108 PHE A CA 1
ATOM 846 C C . PHE A 1 108 ? 8.105 -6.666 -20.793 1.00 97.31 108 PHE A C 1
ATOM 848 O O . PHE A 1 108 ? 7.731 -6.539 -21.965 1.00 97.31 108 PHE A O 1
ATOM 855 N N . LEU A 1 109 ? 9.185 -7.341 -20.427 1.00 96.50 109 LEU A N 1
ATOM 856 C CA . LEU A 1 109 ? 10.086 -8.045 -21.318 1.00 96.50 109 LEU A CA 1
ATOM 857 C C . LEU A 1 109 ? 9.967 -9.537 -21.032 1.00 96.50 109 LEU A C 1
ATOM 859 O O . LEU A 1 109 ? 9.944 -9.916 -19.864 1.00 96.50 109 LEU A O 1
ATOM 863 N N . ASP A 1 110 ? 9.929 -10.380 -22.060 1.00 94.38 110 ASP A N 1
ATOM 864 C CA . ASP A 1 110 ? 10.096 -11.822 -21.843 1.00 94.38 110 ASP A CA 1
ATOM 865 C C . ASP A 1 110 ? 11.549 -12.191 -21.501 1.00 94.38 110 ASP A C 1
ATOM 867 O O . ASP A 1 110 ? 12.431 -11.336 -21.409 1.00 94.38 110 ASP A O 1
ATOM 871 N N . HIS A 1 111 ? 11.817 -13.485 -21.316 1.00 90.00 111 HIS A N 1
ATOM 872 C CA . HIS A 1 111 ? 13.168 -13.992 -21.038 1.00 90.00 111 HIS A CA 1
ATOM 873 C C . HIS A 1 111 ? 14.190 -13.723 -22.144 1.00 90.00 111 HIS A C 1
ATOM 875 O O . HIS A 1 111 ? 15.386 -13.686 -21.869 1.00 90.00 111 HIS A O 1
ATOM 881 N N . ASN A 1 112 ? 13.739 -13.492 -23.376 1.00 91.69 112 ASN A N 1
ATOM 882 C CA . ASN A 1 112 ? 14.608 -13.093 -24.481 1.00 91.69 112 ASN A CA 1
ATOM 883 C C . ASN A 1 112 ? 14.772 -11.567 -24.549 1.00 91.69 112 ASN A C 1
ATOM 885 O O . ASN A 1 112 ? 15.270 -11.042 -25.543 1.00 91.69 112 ASN A O 1
ATOM 889 N N . LEU A 1 113 ? 14.322 -10.851 -23.512 1.00 92.50 113 LEU A N 1
ATOM 890 C CA . LEU A 1 113 ? 14.294 -9.395 -23.409 1.00 92.50 113 LEU A CA 1
ATOM 891 C C . LEU A 1 113 ? 13.504 -8.715 -24.536 1.00 92.50 113 LEU A C 1
ATOM 893 O O . LEU A 1 113 ? 13.696 -7.534 -24.821 1.00 92.50 113 LEU A O 1
ATOM 897 N N . SER A 1 114 ? 12.583 -9.446 -25.167 1.00 94.81 114 SER A N 1
ATOM 898 C CA . SER A 1 114 ? 11.685 -8.895 -26.175 1.00 94.81 114 SER A CA 1
ATOM 899 C C . SER A 1 114 ? 10.507 -8.207 -25.497 1.00 94.81 114 SER A C 1
ATOM 901 O O . SER A 1 114 ? 9.898 -8.748 -24.572 1.00 94.81 114 SER A O 1
ATOM 903 N N . ILE A 1 115 ? 10.160 -7.011 -25.974 1.00 97.06 115 ILE A N 1
ATOM 904 C CA . ILE A 1 115 ? 9.033 -6.239 -25.442 1.00 97.06 115 ILE A CA 1
ATOM 905 C C . ILE A 1 115 ? 7.736 -6.995 -25.722 1.00 97.06 115 ILE A C 1
ATOM 907 O O . ILE A 1 115 ? 7.346 -7.157 -26.877 1.00 97.06 115 ILE A O 1
ATOM 911 N N . LYS A 1 116 ? 7.040 -7.418 -24.665 1.00 97.50 116 LYS A N 1
ATOM 912 C CA . LYS A 1 116 ? 5.672 -7.946 -24.775 1.00 97.50 116 LYS A CA 1
ATOM 913 C C . LYS A 1 116 ? 4.651 -6.832 -24.748 1.00 97.50 116 LYS A C 1
ATOM 915 O O . LYS A 1 116 ? 3.717 -6.831 -25.541 1.00 97.50 116 LYS A O 1
ATOM 920 N N . TRP A 1 117 ? 4.841 -5.874 -23.849 1.00 97.50 117 TRP A N 1
ATOM 921 C CA . TRP A 1 117 ? 4.018 -4.681 -23.794 1.00 97.50 117 TRP A CA 1
ATOM 922 C C . TRP A 1 117 ? 4.771 -3.533 -23.125 1.00 97.50 117 TRP A C 1
ATOM 924 O O . TRP A 1 117 ? 5.630 -3.729 -22.265 1.00 97.50 117 TRP A O 1
ATOM 934 N N . TRP A 1 118 ? 4.412 -2.312 -23.514 1.00 97.00 118 TRP A N 1
ATOM 935 C CA . TRP A 1 118 ? 4.882 -1.076 -22.900 1.00 97.00 118 TRP A CA 1
ATOM 936 C C . TRP A 1 118 ? 3.719 -0.094 -22.864 1.00 97.00 118 TRP A C 1
ATOM 938 O O . TRP A 1 118 ? 3.167 0.259 -23.906 1.00 97.00 118 TRP A O 1
ATOM 948 N N . ARG A 1 119 ? 3.311 0.334 -21.667 1.00 92.00 119 ARG A N 1
ATOM 949 C CA . ARG A 1 119 ? 2.225 1.307 -21.520 1.00 92.00 119 ARG A CA 1
ATOM 950 C C . ARG A 1 119 ? 2.350 2.165 -20.265 1.00 92.00 119 ARG A C 1
ATOM 952 O O . ARG A 1 119 ? 2.997 1.763 -19.294 1.00 92.00 119 ARG A O 1
ATOM 959 N N . PRO A 1 120 ? 1.693 3.333 -20.264 1.00 91.00 120 PRO A N 1
ATOM 960 C CA . PRO A 1 120 ? 1.509 4.114 -19.059 1.00 91.00 120 PRO A CA 1
ATOM 961 C C . PRO A 1 120 ? 0.342 3.604 -18.195 1.00 91.00 120 PRO A C 1
ATOM 963 O O . PRO A 1 120 ? -0.661 3.119 -18.714 1.00 91.00 120 PRO A O 1
ATOM 966 N N . PHE A 1 121 ? 0.430 3.844 -16.887 1.00 89.25 121 PHE A N 1
ATOM 967 C CA . PHE A 1 121 ? -0.640 3.652 -15.906 1.00 89.25 121 PHE A CA 1
ATOM 968 C C . PHE A 1 121 ? -0.848 4.909 -15.065 1.00 89.25 121 PHE A C 1
ATOM 970 O O . PHE A 1 121 ? 0.109 5.534 -14.617 1.00 89.25 121 PHE A O 1
ATOM 977 N N . SER A 1 122 ? -2.100 5.254 -14.774 1.00 86.88 122 SER A N 1
ATOM 978 C CA . SER A 1 122 ? -2.452 6.373 -13.882 1.00 86.88 122 SER A CA 1
ATOM 979 C C . SER A 1 122 ? -2.447 5.969 -12.397 1.00 86.88 122 SER A C 1
ATOM 981 O O . SER A 1 122 ? -3.286 6.422 -11.624 1.00 86.88 122 SER A O 1
ATOM 983 N N . ALA A 1 123 ? -1.545 5.067 -12.008 1.00 89.88 123 ALA A N 1
ATOM 984 C CA . ALA A 1 123 ? -1.422 4.511 -10.663 1.00 89.88 123 ALA A CA 1
ATOM 985 C C . ALA A 1 123 ? 0.028 4.070 -10.419 1.00 89.88 123 ALA A C 1
ATOM 987 O O . ALA A 1 123 ? 0.693 3.622 -11.355 1.00 89.88 123 ALA A O 1
ATOM 988 N N . TYR A 1 124 ? 0.524 4.185 -9.189 1.00 90.50 124 TYR A N 1
ATOM 989 C CA . TYR A 1 124 ? 1.871 3.753 -8.807 1.00 90.50 124 TYR A CA 1
ATOM 990 C C . TYR A 1 124 ? 1.865 2.343 -8.199 1.00 90.50 124 TYR A C 1
ATOM 992 O O . TYR A 1 124 ? 0.860 1.937 -7.610 1.00 90.50 124 TYR A O 1
ATOM 1000 N N . PRO A 1 125 ? 2.968 1.584 -8.322 1.00 92.50 125 PRO A N 1
ATOM 1001 C CA . PRO A 1 125 ? 3.077 0.257 -7.732 1.00 92.50 125 PRO A CA 1
ATOM 1002 C C . PRO A 1 125 ? 3.131 0.338 -6.209 1.00 92.50 125 PRO A C 1
ATOM 1004 O O . PRO A 1 125 ? 3.962 1.046 -5.643 1.00 92.50 125 PRO A O 1
ATOM 1007 N N . LEU A 1 126 ? 2.237 -0.403 -5.556 1.00 91.19 126 LEU A N 1
ATOM 1008 C CA . LEU A 1 126 ? 2.181 -0.534 -4.104 1.00 91.19 126 LEU A CA 1
ATOM 1009 C C . LEU A 1 126 ? 2.901 -1.804 -3.634 1.00 91.19 126 LEU A C 1
ATOM 1011 O O . LEU A 1 126 ? 3.739 -1.730 -2.739 1.00 91.19 126 LEU A O 1
ATOM 1015 N N . ARG A 1 127 ? 2.563 -2.965 -4.213 1.00 90.25 127 ARG A N 1
ATOM 1016 C CA . ARG A 1 127 ? 3.105 -4.269 -3.795 1.00 90.25 127 ARG A CA 1
ATOM 1017 C C . ARG A 1 127 ? 2.962 -5.329 -4.885 1.00 90.25 127 ARG A C 1
ATOM 1019 O O . ARG A 1 127 ? 1.915 -5.422 -5.520 1.00 90.25 127 ARG A O 1
ATOM 1026 N N . TYR A 1 128 ? 3.989 -6.159 -5.049 1.00 89.06 128 TYR A N 1
ATOM 1027 C CA . TYR A 1 128 ? 3.932 -7.376 -5.860 1.00 89.06 128 TYR A CA 1
ATOM 1028 C C . TYR A 1 128 ? 3.390 -8.557 -5.042 1.00 89.06 128 TYR A C 1
ATOM 1030 O O . TYR A 1 128 ? 3.751 -8.733 -3.880 1.00 89.06 128 TYR A O 1
ATOM 1038 N N . THR A 1 129 ? 2.522 -9.355 -5.655 1.00 87.38 129 THR A N 1
ATOM 1039 C CA . THR A 1 129 ? 1.863 -10.531 -5.073 1.00 87.38 129 THR A CA 1
ATOM 1040 C C . THR A 1 129 ? 1.911 -11.690 -6.069 1.00 87.38 129 THR A C 1
ATOM 1042 O O . THR A 1 129 ? 2.242 -11.482 -7.235 1.00 87.38 129 THR A O 1
ATOM 1045 N N . ARG A 1 130 ? 1.539 -12.905 -5.648 1.00 83.00 130 ARG A N 1
ATOM 1046 C CA . ARG A 1 130 ? 1.470 -14.056 -6.569 1.00 83.00 130 ARG A CA 1
ATOM 1047 C C . ARG A 1 130 ? 0.468 -13.842 -7.708 1.00 83.00 130 ARG A C 1
ATOM 1049 O O . ARG A 1 130 ? 0.701 -14.322 -8.809 1.00 83.00 130 ARG A O 1
ATOM 1056 N N . ASP A 1 131 ? -0.590 -13.079 -7.451 1.00 85.25 131 ASP A N 1
ATOM 1057 C CA . ASP A 1 131 ? -1.679 -12.839 -8.403 1.00 85.25 131 ASP A CA 1
ATOM 1058 C C . ASP A 1 131 ? -1.421 -11.628 -9.318 1.00 85.25 131 ASP A C 1
ATOM 1060 O O . ASP A 1 131 ? -2.205 -11.341 -10.225 1.00 85.25 131 ASP A O 1
ATOM 1064 N N . GLY A 1 132 ? -0.324 -10.896 -9.090 1.00 91.88 132 GLY A N 1
ATOM 1065 C CA . GLY A 1 132 ? 0.063 -9.740 -9.890 1.00 91.88 132 GLY A CA 1
ATOM 1066 C C . GLY A 1 132 ? 0.564 -8.554 -9.072 1.00 91.88 132 GLY A C 1
ATOM 1067 O O . GLY A 1 132 ? 0.960 -8.669 -7.910 1.00 91.88 132 GLY A O 1
ATOM 1068 N N . LEU A 1 133 ? 0.563 -7.383 -9.703 1.00 94.06 133 LEU A N 1
ATOM 1069 C CA . LEU A 1 133 ? 1.031 -6.129 -9.125 1.00 94.06 133 LEU A CA 1
ATOM 1070 C C . LEU A 1 133 ? -0.154 -5.279 -8.665 1.00 94.06 133 LEU A C 1
ATOM 1072 O O . LEU A 1 133 ? -1.000 -4.885 -9.469 1.00 94.06 133 LEU A O 1
ATOM 1076 N N . ILE A 1 134 ? -0.187 -4.960 -7.375 1.00 95.00 134 ILE A N 1
ATOM 1077 C CA . ILE A 1 134 ? -1.145 -4.011 -6.819 1.00 95.00 134 ILE A CA 1
ATOM 1078 C C . ILE A 1 134 ? -0.676 -2.599 -7.160 1.00 95.00 134 ILE A C 1
ATOM 1080 O O . ILE A 1 134 ? 0.435 -2.197 -6.799 1.00 95.00 134 ILE A O 1
ATOM 1084 N N . LEU A 1 135 ? -1.546 -1.836 -7.815 1.00 94.50 135 LEU A N 1
ATOM 1085 C CA . LEU A 1 135 ? -1.357 -0.424 -8.120 1.00 94.50 135 LEU A CA 1
ATOM 1086 C C . LEU A 1 135 ? -2.328 0.430 -7.304 1.00 94.50 135 LEU A C 1
ATOM 1088 O O . LEU A 1 135 ? -3.438 -0.002 -6.981 1.00 94.50 135 LEU A O 1
ATOM 1092 N N . VAL A 1 136 ? -1.932 1.665 -7.008 1.00 92.75 136 VAL A N 1
ATOM 1093 C CA . VAL A 1 136 ? -2.771 2.653 -6.325 1.00 92.75 136 VAL A CA 1
ATOM 1094 C C . VAL A 1 136 ? -2.709 3.989 -7.052 1.00 92.75 136 VAL A C 1
ATOM 1096 O O . VAL A 1 136 ? -1.635 4.495 -7.369 1.00 92.75 136 VAL A O 1
ATOM 1099 N N . SER A 1 137 ? -3.873 4.571 -7.318 1.00 89.94 137 SER A N 1
ATOM 1100 C CA . SER A 1 137 ? -4.017 5.969 -7.703 1.00 89.94 137 SER A CA 1
ATOM 1101 C C . SER A 1 137 ? -4.498 6.757 -6.492 1.00 89.94 137 SER A C 1
ATOM 1103 O O . SER A 1 137 ? -5.529 6.430 -5.904 1.00 89.94 137 SER A O 1
ATOM 1105 N N . SER A 1 138 ? -3.758 7.800 -6.131 1.00 82.56 138 SER A N 1
ATOM 1106 C CA . SER A 1 138 ? -4.083 8.660 -4.994 1.00 82.56 138 SER A CA 1
ATOM 1107 C C . SER A 1 138 ? -4.442 10.050 -5.501 1.00 82.56 138 SER A C 1
ATOM 1109 O O . SER A 1 138 ? -3.587 10.772 -6.020 1.00 82.56 138 SER A O 1
ATOM 1111 N N . ALA A 1 139 ? -5.708 10.433 -5.351 1.00 83.94 139 ALA A N 1
ATOM 1112 C CA . ALA A 1 139 ? -6.099 11.829 -5.424 1.00 83.94 139 ALA A CA 1
ATOM 1113 C C . ALA A 1 139 ? -5.405 12.616 -4.298 1.00 83.94 139 ALA A C 1
ATOM 1115 O O . ALA A 1 139 ? -5.129 12.047 -3.235 1.00 83.94 139 ALA A O 1
ATOM 1116 N N . PRO A 1 140 ? -5.134 13.921 -4.487 1.00 83.25 140 PRO A N 1
ATOM 1117 C CA . PRO A 1 140 ? -4.645 14.759 -3.400 1.00 83.25 140 PRO A CA 1
ATOM 1118 C C . PRO A 1 140 ? -5.555 14.632 -2.173 1.00 83.25 140 PRO A C 1
ATOM 1120 O O . PRO A 1 140 ? -6.786 14.641 -2.305 1.00 83.25 140 PRO A O 1
ATOM 1123 N N . PHE A 1 141 ? -4.955 14.480 -0.992 1.00 80.50 141 PHE A N 1
ATOM 1124 C CA . PHE A 1 141 ? -5.698 14.240 0.241 1.00 80.50 141 PHE A CA 1
ATOM 1125 C C . PHE A 1 141 ? -6.701 15.376 0.496 1.00 80.50 141 PHE A C 1
ATOM 1127 O O . PHE A 1 141 ? -6.355 16.552 0.431 1.00 80.50 141 PHE A O 1
ATOM 1134 N N . GLY A 1 142 ? -7.970 15.030 0.718 1.00 75.50 142 GLY A N 1
ATOM 1135 C CA . GLY A 1 142 ? -9.054 15.999 0.926 1.00 75.50 142 GLY A CA 1
ATOM 1136 C C . GLY A 1 142 ? -9.506 16.794 -0.301 1.00 75.50 142 GLY A C 1
ATOM 1137 O O . GLY A 1 142 ? -10.275 17.750 -0.148 1.00 75.50 142 GLY A O 1
ATOM 1138 N N . SER A 1 143 ? -9.063 16.409 -1.501 1.00 82.62 143 SER A N 1
ATOM 1139 C CA . SER A 1 143 ? -9.600 16.920 -2.768 1.00 82.62 143 SER A CA 1
ATOM 1140 C C . SER A 1 143 ? -10.905 16.222 -3.178 1.00 82.62 143 SER A C 1
ATOM 1142 O O . SER A 1 143 ? -11.310 15.225 -2.589 1.00 82.62 143 SER A O 1
ATOM 1144 N N . GLY A 1 144 ? -11.562 16.726 -4.228 1.00 82.50 144 GLY A N 1
ATOM 1145 C CA . GLY A 1 144 ? -12.718 16.067 -4.851 1.00 82.50 144 GLY A CA 1
ATOM 1146 C C . GLY A 1 144 ? -12.361 14.911 -5.796 1.00 82.50 144 GLY A C 1
ATOM 1147 O O . GLY A 1 144 ? -13.241 14.415 -6.491 1.00 82.50 144 GLY A O 1
ATOM 1148 N N . GLY A 1 145 ? -11.086 14.516 -5.880 1.00 84.56 145 GLY A N 1
ATOM 1149 C CA . GLY A 1 145 ? -10.636 13.446 -6.769 1.00 84.56 145 GLY A CA 1
ATOM 1150 C C . GLY A 1 145 ? -10.918 12.046 -6.219 1.00 84.56 145 GLY A C 1
ATOM 1151 O O . GLY A 1 145 ? -11.018 11.839 -5.008 1.00 84.56 145 GLY A O 1
ATOM 1152 N N . GLU A 1 146 ? -11.004 11.077 -7.126 1.00 88.62 146 GLU A N 1
ATOM 1153 C CA . GLU A 1 146 ? -11.151 9.660 -6.795 1.00 88.62 146 GLU A CA 1
ATOM 1154 C C . GLU A 1 146 ? -9.774 9.011 -6.583 1.00 88.62 146 GLU A C 1
ATOM 1156 O O . GLU A 1 146 ? -8.845 9.205 -7.372 1.00 88.62 146 GLU A O 1
ATOM 1161 N N . SER A 1 147 ? -9.656 8.212 -5.524 1.00 91.75 147 SER A N 1
ATOM 1162 C CA . SER A 1 147 ? -8.518 7.318 -5.309 1.00 91.75 147 SER A CA 1
ATOM 1163 C C . SER A 1 147 ? -8.964 5.887 -5.555 1.00 91.75 147 SER A C 1
ATOM 1165 O O . SER A 1 147 ? -10.063 5.509 -5.161 1.00 91.75 147 SER A O 1
ATOM 1167 N N . CYS A 1 148 ? -8.120 5.078 -6.184 1.00 93.94 148 CYS A N 1
ATOM 1168 C CA . CYS A 1 148 ? -8.469 3.716 -6.565 1.00 93.94 148 CYS A CA 1
ATOM 1169 C C . CYS A 1 148 ? -7.287 2.778 -6.368 1.00 93.94 148 CYS A C 1
ATOM 1171 O O . CYS A 1 148 ? -6.128 3.182 -6.423 1.00 93.94 148 CYS A O 1
ATOM 1173 N N . THR A 1 149 ? -7.584 1.501 -6.187 1.00 95.12 149 THR A N 1
ATOM 1174 C CA . THR A 1 149 ? -6.608 0.423 -6.257 1.00 95.12 149 THR A CA 1
ATOM 1175 C C . THR A 1 149 ? -6.947 -0.519 -7.401 1.00 95.12 149 THR A C 1
ATOM 1177 O O . THR A 1 149 ? -8.116 -0.682 -7.765 1.00 95.12 149 THR A O 1
ATOM 1180 N N . TYR A 1 150 ? -5.906 -1.117 -7.969 1.00 94.69 150 TYR A N 1
ATOM 1181 C CA . TYR A 1 150 ? -5.980 -2.017 -9.103 1.00 94.69 150 TYR A CA 1
ATOM 1182 C C . TYR A 1 150 ? -5.111 -3.247 -8.844 1.00 94.69 150 TYR A C 1
ATOM 1184 O O . TYR A 1 150 ? -4.035 -3.111 -8.263 1.00 94.69 150 TYR A O 1
ATOM 1192 N N . LEU A 1 151 ? -5.534 -4.418 -9.318 1.00 95.25 151 LEU A N 1
ATOM 1193 C CA . LEU A 1 151 ? -4.643 -5.570 -9.494 1.00 95.25 151 LEU A CA 1
ATOM 1194 C C . LEU A 1 151 ? -4.341 -5.711 -10.981 1.00 95.25 151 LEU A C 1
ATOM 1196 O O . LEU A 1 151 ? -5.262 -5.803 -11.793 1.00 95.25 151 LEU A O 1
ATOM 1200 N N . MET A 1 152 ? -3.059 -5.706 -11.329 1.00 95.06 152 MET A N 1
ATOM 1201 C CA . MET A 1 152 ? -2.583 -5.880 -12.694 1.00 95.06 152 MET A CA 1
ATOM 1202 C C . MET A 1 152 ? -1.907 -7.243 -12.840 1.00 95.06 152 MET A C 1
ATOM 1204 O O . MET A 1 152 ? -0.945 -7.533 -12.126 1.00 95.06 152 MET A O 1
ATOM 1208 N N . ASN A 1 153 ? -2.355 -8.048 -13.803 1.00 95.00 153 ASN A N 1
ATOM 1209 C CA . ASN A 1 153 ? -1.603 -9.220 -14.242 1.00 95.00 153 ASN A CA 1
ATOM 1210 C C . ASN A 1 153 ? -0.312 -8.734 -14.911 1.00 95.00 153 ASN A C 1
ATOM 1212 O O . ASN A 1 153 ? -0.383 -7.956 -15.852 1.00 95.00 153 ASN A O 1
ATOM 1216 N N . ILE A 1 154 ? 0.867 -9.143 -14.439 1.00 94.19 154 ILE A N 1
ATOM 1217 C CA . ILE A 1 154 ? 2.135 -8.602 -14.956 1.00 94.19 154 ILE A CA 1
ATOM 1218 C C . ILE A 1 154 ? 2.398 -9.044 -16.401 1.00 94.19 154 ILE A C 1
ATOM 1220 O O . ILE A 1 154 ? 2.777 -8.223 -17.232 1.00 94.19 154 ILE A O 1
ATOM 1224 N N . SER A 1 155 ? 2.158 -10.308 -16.733 1.00 93.06 155 SER A N 1
ATOM 1225 C CA . SER A 1 155 ? 2.493 -10.864 -18.047 1.00 93.06 155 SER A CA 1
ATOM 1226 C C . SER A 1 155 ? 1.666 -10.235 -19.169 1.00 93.06 155 SER A C 1
ATOM 1228 O O . SER A 1 155 ? 2.202 -9.919 -20.230 1.00 93.06 155 SER A O 1
ATOM 1230 N N . THR A 1 156 ? 0.378 -9.976 -18.926 1.00 94.56 156 THR A N 1
ATOM 1231 C CA . THR A 1 156 ? -0.508 -9.317 -19.903 1.00 94.56 156 THR A CA 1
ATOM 1232 C C . THR A 1 156 ? -0.586 -7.806 -19.714 1.00 94.56 156 THR A C 1
ATOM 1234 O O . THR A 1 156 ? -1.006 -7.107 -20.633 1.00 94.56 156 THR A O 1
ATOM 1237 N N . GLY A 1 157 ? -0.226 -7.307 -18.524 1.00 93.62 157 GLY A N 1
ATOM 1238 C CA . GLY A 1 157 ? -0.438 -5.953 -17.996 1.00 93.62 157 GLY A CA 1
ATOM 1239 C C . GLY A 1 157 ? -1.915 -5.526 -17.908 1.00 93.62 157 GLY A C 1
ATOM 1240 O O . GLY A 1 157 ? -2.215 -4.344 -17.748 1.00 93.62 157 GLY A O 1
ATOM 1241 N N . GLU A 1 158 ? -2.863 -6.445 -18.071 1.00 94.69 158 GLU A N 1
ATOM 1242 C CA . GLU A 1 158 ? -4.287 -6.135 -17.946 1.00 94.69 158 GLU A CA 1
ATOM 1243 C C . GLU A 1 158 ? -4.697 -6.004 -16.479 1.00 94.69 158 GLU A C 1
ATOM 1245 O O . GLU A 1 158 ? -4.164 -6.671 -15.591 1.00 94.69 158 GLU A O 1
ATOM 1250 N N . THR A 1 159 ? -5.662 -5.125 -16.217 1.00 93.19 159 THR A N 1
ATOM 1251 C CA . THR A 1 159 ? -6.233 -4.956 -14.881 1.00 93.19 159 THR A CA 1
ATOM 1252 C C . THR A 1 159 ? -7.346 -5.972 -14.654 1.00 93.19 159 THR A C 1
ATOM 1254 O O . THR A 1 159 ? -8.341 -5.966 -15.372 1.00 93.19 159 THR A O 1
ATOM 1257 N N . THR A 1 160 ? -7.203 -6.803 -13.625 1.00 92.31 160 THR A N 1
ATOM 1258 C CA . THR A 1 160 ? -8.171 -7.847 -13.253 1.00 92.31 160 THR A CA 1
ATOM 1259 C C . THR A 1 160 ? -9.091 -7.425 -12.108 1.00 92.31 160 THR A C 1
ATOM 1261 O O . THR A 1 160 ? -10.184 -7.964 -11.956 1.00 92.31 160 THR A O 1
ATOM 1264 N N . PHE A 1 161 ? -8.687 -6.425 -11.322 1.00 93.62 161 PHE A N 1
ATOM 1265 C CA . PHE A 1 161 ? -9.471 -5.861 -10.224 1.00 93.62 161 PHE A CA 1
ATOM 1266 C C . PHE A 1 161 ? -9.344 -4.342 -10.210 1.00 93.62 161 PHE A C 1
ATOM 1268 O O . PHE A 1 161 ? -8.254 -3.810 -10.414 1.00 93.62 161 PHE A O 1
ATOM 1275 N N . ARG A 1 162 ? -10.448 -3.648 -9.924 1.00 94.81 162 ARG A N 1
ATOM 1276 C CA . ARG A 1 162 ? -10.486 -2.206 -9.665 1.00 94.81 162 ARG A CA 1
ATOM 1277 C C . ARG A 1 162 ? -11.452 -1.931 -8.522 1.00 94.81 162 ARG A C 1
ATOM 1279 O O . ARG A 1 162 ? -12.607 -2.346 -8.584 1.00 94.81 162 ARG A O 1
ATOM 1286 N N . PHE A 1 163 ? -11.010 -1.158 -7.539 1.00 96.19 163 PHE A N 1
ATOM 1287 C CA . PHE A 1 163 ? -11.878 -0.642 -6.489 1.00 96.19 163 PHE A CA 1
ATOM 1288 C C . PHE A 1 163 ? -11.531 0.800 -6.145 1.00 96.19 163 PHE A C 1
ATOM 1290 O O . PHE A 1 163 ? -10.365 1.132 -5.939 1.00 96.19 163 PHE A O 1
ATOM 1297 N N . CYS A 1 164 ? -12.559 1.633 -6.036 1.00 95.25 164 CYS A N 1
ATOM 1298 C CA . CYS A 1 164 ? -12.445 3.018 -5.612 1.00 95.25 164 CYS A CA 1
ATOM 1299 C C . CYS A 1 164 ? -13.380 3.220 -4.413 1.00 95.25 164 CYS A C 1
ATOM 1301 O O . CYS A 1 164 ? -14.578 2.946 -4.535 1.00 95.25 164 CYS A O 1
ATOM 1303 N N . PRO A 1 165 ? -12.859 3.618 -3.239 1.00 94.81 165 PRO A N 1
ATOM 1304 C CA . PRO A 1 165 ? -13.684 3.904 -2.076 1.00 94.81 165 PRO A CA 1
ATOM 1305 C C . PRO A 1 165 ? -14.730 4.981 -2.377 1.00 94.81 165 PRO A C 1
ATOM 1307 O O . PRO A 1 165 ? -14.461 5.933 -3.102 1.00 94.81 165 PRO A O 1
ATOM 1310 N N . ASP A 1 166 ? -15.889 4.900 -1.727 1.00 93.38 166 ASP A N 1
ATOM 1311 C CA . ASP A 1 166 ? -16.982 5.881 -1.828 1.00 93.38 166 ASP A CA 1
ATOM 1312 C C . ASP A 1 166 ? -16.686 7.203 -1.084 1.00 93.38 166 ASP A C 1
ATOM 1314 O O . ASP A 1 166 ? -17.593 7.933 -0.689 1.00 93.38 166 ASP A O 1
ATOM 1318 N N . VAL A 1 167 ? -15.406 7.503 -0.856 1.00 90.62 167 VAL A N 1
ATOM 1319 C CA . VAL A 1 167 ? -14.914 8.689 -0.154 1.00 90.62 167 VAL A CA 1
ATOM 1320 C C . VAL A 1 167 ? -13.886 9.411 -1.025 1.00 90.62 167 VAL A C 1
ATOM 1322 O O . VAL A 1 167 ? -12.841 8.862 -1.368 1.00 90.62 167 VAL A O 1
ATOM 1325 N N . LEU A 1 168 ? -14.188 10.658 -1.391 1.00 88.62 168 LEU A N 1
ATOM 1326 C CA . LEU A 1 168 ? -13.319 11.485 -2.234 1.00 88.62 168 LEU A CA 1
ATOM 1327 C C . LEU A 1 168 ? -12.108 12.007 -1.454 1.00 88.62 168 LEU A C 1
ATOM 1329 O O . LEU A 1 168 ? -12.182 12.219 -0.241 1.00 88.62 168 LEU A O 1
ATOM 1333 N N . GLY A 1 169 ? -10.986 12.207 -2.149 1.00 86.12 169 GLY A N 1
ATOM 1334 C CA . GLY A 1 169 ? -9.749 12.712 -1.545 1.00 86.12 169 GLY A CA 1
ATOM 1335 C C . GLY A 1 169 ? -9.147 11.756 -0.516 1.00 86.12 169 GLY A C 1
ATOM 1336 O O . GLY A 1 169 ? -8.439 12.181 0.397 1.00 86.12 169 GLY A O 1
ATOM 1337 N N . ALA A 1 170 ? -9.478 10.471 -0.621 1.00 90.00 170 ALA A N 1
ATOM 1338 C CA . ALA A 1 170 ? -8.972 9.420 0.241 1.00 90.00 170 ALA A CA 1
ATOM 1339 C C . ALA A 1 170 ? -7.512 9.078 -0.072 1.00 90.00 170 ALA A C 1
ATOM 1341 O O . ALA A 1 170 ? -7.111 8.990 -1.227 1.00 90.00 170 ALA A O 1
ATOM 1342 N N . HIS A 1 171 ? -6.729 8.787 0.957 1.00 92.12 171 HIS A N 1
ATOM 1343 C CA . HIS A 1 171 ? -5.422 8.163 0.824 1.00 92.12 171 HIS A CA 1
ATOM 1344 C C . HIS A 1 171 ? -5.556 6.654 1.045 1.00 92.12 171 HIS A C 1
ATOM 1346 O O . HIS A 1 171 ? -5.829 6.217 2.165 1.00 92.12 171 HIS A O 1
ATOM 1352 N N . ILE A 1 172 ? -5.377 5.852 -0.008 1.00 94.38 172 ILE A N 1
ATOM 1353 C CA . ILE A 1 172 ? -5.283 4.392 0.123 1.00 94.38 172 ILE A CA 1
ATOM 1354 C C . ILE A 1 172 ? -3.897 4.072 0.681 1.00 94.38 172 ILE A C 1
ATOM 1356 O O . ILE A 1 172 ? -2.890 4.303 0.013 1.00 94.38 172 ILE A O 1
ATOM 1360 N N . SER A 1 173 ? -3.854 3.568 1.913 1.00 94.50 173 SER A N 1
ATOM 1361 C CA . SER A 1 173 ? -2.591 3.322 2.608 1.00 94.50 173 SER A CA 1
ATOM 1362 C C . SER A 1 173 ? -2.043 1.922 2.362 1.00 94.50 173 SER A C 1
ATOM 1364 O O . SER A 1 173 ? -0.823 1.762 2.363 1.00 94.50 173 SER A O 1
ATOM 1366 N N . ASP A 1 174 ? -2.910 0.917 2.228 1.00 96.25 174 ASP A N 1
ATOM 1367 C CA . ASP A 1 174 ? -2.507 -0.468 2.006 1.00 96.25 174 ASP A CA 1
ATOM 1368 C C . ASP A 1 174 ? -3.655 -1.317 1.442 1.00 96.25 174 ASP A C 1
ATOM 1370 O O . ASP A 1 174 ? -4.836 -0.971 1.568 1.00 96.25 174 ASP A O 1
ATOM 1374 N N . VAL A 1 175 ? -3.296 -2.430 0.800 1.00 95.69 175 VAL A N 1
ATOM 1375 C CA . VAL A 1 175 ? -4.232 -3.344 0.132 1.00 95.69 175 VAL A CA 1
ATOM 1376 C C . VAL A 1 175 ? -3.741 -4.778 0.263 1.00 95.69 175 VAL A C 1
ATOM 1378 O O . VAL A 1 175 ? -2.634 -5.084 -0.180 1.00 95.69 175 VAL A O 1
ATOM 1381 N N . ARG A 1 176 ? -4.573 -5.675 0.799 1.00 94.44 176 ARG A N 1
ATOM 1382 C CA . ARG A 1 176 ? -4.316 -7.122 0.889 1.00 94.44 176 ARG A CA 1
ATOM 1383 C C . ARG A 1 176 ? -5.390 -7.890 0.125 1.00 94.44 176 ARG A C 1
ATOM 1385 O O . ARG A 1 176 ? -6.571 -7.674 0.371 1.00 94.44 176 ARG A O 1
ATOM 1392 N N . ILE A 1 177 ? -4.987 -8.780 -0.778 1.00 92.25 177 ILE A N 1
ATOM 1393 C CA . ILE A 1 177 ? -5.896 -9.627 -1.561 1.00 92.25 177 ILE A CA 1
ATOM 1394 C C . ILE A 1 177 ? -5.692 -11.078 -1.126 1.00 92.25 177 ILE A C 1
ATOM 1396 O O . ILE A 1 177 ? -4.549 -11.518 -1.010 1.00 92.25 177 ILE A O 1
ATOM 1400 N N . ILE A 1 178 ? -6.786 -11.784 -0.834 1.00 89.25 178 ILE A N 1
ATOM 1401 C CA . ILE A 1 178 ? -6.802 -13.201 -0.450 1.00 89.25 178 ILE A CA 1
ATOM 1402 C C . ILE A 1 178 ? -7.977 -13.858 -1.160 1.00 89.25 178 ILE A C 1
ATOM 1404 O O . ILE A 1 178 ? -9.133 -13.530 -0.881 1.00 89.25 178 ILE A O 1
ATOM 1408 N N . GLY A 1 179 ? -7.675 -14.764 -2.089 1.00 87.81 179 GLY A N 1
ATOM 1409 C CA . GLY A 1 179 ? -8.689 -15.341 -2.965 1.00 87.81 179 GLY A CA 1
ATOM 1410 C C . GLY A 1 179 ? -9.428 -14.242 -3.733 1.00 87.81 179 GLY A C 1
ATOM 1411 O O . GLY A 1 179 ? -8.817 -13.439 -4.432 1.00 87.81 179 GLY A O 1
ATOM 1412 N N . ASP A 1 180 ? -10.745 -14.182 -3.571 1.00 89.62 180 ASP A N 1
ATOM 1413 C CA . ASP A 1 180 ? -11.635 -13.212 -4.215 1.00 89.62 180 ASP A CA 1
ATOM 1414 C C . ASP A 1 180 ? -11.914 -11.952 -3.374 1.00 89.62 180 ASP A C 1
ATOM 1416 O O . ASP A 1 180 ? -12.676 -11.073 -3.795 1.00 89.62 180 ASP A O 1
ATOM 1420 N N . LYS A 1 181 ? -11.299 -11.844 -2.188 1.00 93.94 181 LYS A N 1
ATOM 1421 C CA . LYS A 1 181 ? -11.505 -10.741 -1.245 1.00 93.94 181 LYS A CA 1
ATOM 1422 C C . LYS A 1 181 ? -10.331 -9.779 -1.254 1.00 93.94 181 LYS A C 1
ATOM 1424 O O . LYS A 1 181 ? -9.186 -10.169 -1.035 1.00 93.94 181 LYS A O 1
ATOM 1429 N N . ALA A 1 182 ? -10.633 -8.493 -1.399 1.00 95.62 182 ALA A N 1
ATOM 1430 C CA . ALA A 1 182 ? -9.675 -7.413 -1.211 1.00 95.62 182 ALA A CA 1
ATOM 1431 C C . ALA A 1 182 ? -9.995 -6.616 0.058 1.00 95.62 182 ALA A C 1
ATOM 1433 O O . ALA A 1 182 ? -11.099 -6.095 0.227 1.00 95.62 182 ALA A O 1
ATOM 1434 N N . TYR A 1 183 ? -9.003 -6.486 0.932 1.00 97.06 183 TYR A N 1
ATOM 1435 C CA . TYR A 1 183 ? -9.017 -5.634 2.111 1.00 97.06 183 TYR A CA 1
ATOM 1436 C C . TYR A 1 183 ? -8.250 -4.351 1.813 1.00 97.06 183 TYR A C 1
ATOM 1438 O O . TYR A 1 183 ? -7.063 -4.400 1.495 1.00 97.06 183 TYR A O 1
ATOM 1446 N N . VAL A 1 184 ? -8.918 -3.203 1.909 1.00 97.44 184 VAL A N 1
ATOM 1447 C CA . VAL A 1 184 ? -8.357 -1.901 1.514 1.00 97.44 184 VAL A CA 1
ATOM 1448 C C . VAL A 1 184 ? -8.431 -0.940 2.690 1.00 97.44 184 VAL A C 1
ATOM 1450 O O . VAL A 1 184 ? -9.517 -0.677 3.212 1.00 97.44 184 VAL A O 1
ATOM 1453 N N . THR A 1 185 ? -7.289 -0.401 3.115 1.00 97.69 185 THR A N 1
ATOM 1454 C CA . THR A 1 185 ? -7.223 0.593 4.191 1.00 97.69 185 THR A CA 1
ATOM 1455 C C . THR A 1 185 ? -7.107 1.997 3.628 1.00 97.69 185 THR A C 1
ATOM 1457 O O . THR A 1 185 ? -6.331 2.284 2.716 1.00 97.69 185 THR A O 1
ATOM 1460 N N . VAL A 1 186 ? -7.902 2.898 4.194 1.00 96.12 186 VAL A N 1
ATOM 1461 C CA . VAL A 1 186 ? -8.068 4.252 3.679 1.00 96.12 186 VAL A CA 1
ATOM 1462 C C . VAL A 1 186 ? -7.998 5.256 4.816 1.00 96.12 186 VAL A C 1
ATOM 1464 O O . VAL A 1 186 ? -8.725 5.131 5.800 1.00 96.12 186 VAL A O 1
ATOM 1467 N N . GLY A 1 187 ? -7.157 6.274 4.664 1.00 94.94 187 GLY A N 1
ATOM 1468 C CA . GLY A 1 187 ? -7.251 7.524 5.408 1.00 94.94 187 GLY A CA 1
ATOM 1469 C C . GLY A 1 187 ? -8.124 8.518 4.656 1.00 94.94 187 GLY A C 1
ATOM 1470 O O . GLY A 1 187 ? -7.952 8.694 3.455 1.00 94.94 187 GLY A O 1
ATOM 1471 N N . TRP A 1 188 ? -9.048 9.187 5.334 1.00 92.19 188 TRP A N 1
ATOM 1472 C CA . TRP A 1 188 ? -9.937 10.158 4.698 1.00 92.19 188 TRP A CA 1
ATOM 1473 C C . TRP A 1 188 ? -10.220 11.350 5.624 1.00 92.19 188 TRP A C 1
ATOM 1475 O O . TRP A 1 188 ? -10.509 11.126 6.809 1.00 92.19 188 TRP A O 1
ATOM 1485 N N . PRO A 1 189 ? -10.150 12.599 5.123 1.00 89.19 189 PRO A N 1
ATOM 1486 C CA . PRO A 1 189 ? -10.527 13.771 5.895 1.00 89.19 189 PRO A CA 1
ATOM 1487 C C . PRO A 1 189 ? -12.050 13.934 5.888 1.00 89.19 189 PRO A C 1
ATOM 1489 O O . PRO A 1 189 ? -12.668 14.282 4.885 1.00 89.19 189 PRO A O 1
ATOM 1492 N N . ASP A 1 190 ? -12.648 13.714 7.048 1.00 88.88 190 ASP A N 1
ATOM 1493 C CA . ASP A 1 190 ? -14.052 13.956 7.328 1.00 88.88 190 ASP A CA 1
ATOM 1494 C C . ASP A 1 190 ? -14.271 15.407 7.758 1.00 88.88 190 ASP A C 1
ATOM 1496 O O . ASP A 1 190 ? -13.985 15.791 8.899 1.00 88.88 190 ASP A O 1
ATOM 1500 N N . ARG A 1 191 ? -14.796 16.220 6.841 1.00 82.62 191 ARG A N 1
ATOM 1501 C CA . ARG A 1 191 ? -15.257 17.585 7.120 1.00 82.62 191 ARG A CA 1
ATOM 1502 C C . ARG A 1 191 ? -16.704 17.540 7.615 1.00 82.62 191 ARG A C 1
ATOM 1504 O O . ARG A 1 191 ? -17.630 17.915 6.902 1.00 82.62 191 ARG A O 1
ATOM 1511 N N . GLY A 1 192 ? -16.891 17.033 8.832 1.00 72.19 192 GLY A N 1
ATOM 1512 C CA . GLY A 1 192 ? -18.183 17.077 9.514 1.00 72.19 192 GLY A CA 1
ATOM 1513 C C . GLY A 1 192 ? -18.575 18.503 9.923 1.00 72.19 192 GLY A C 1
ATOM 1514 O O . GLY A 1 192 ? -17.751 19.413 9.906 1.00 72.19 192 GLY A O 1
ATOM 1515 N N . TRP A 1 193 ? -19.826 18.684 10.360 1.00 64.19 193 TRP A N 1
ATOM 1516 C CA . TRP A 1 193 ? -20.395 19.996 10.719 1.00 64.19 193 TRP A CA 1
ATOM 1517 C C . TRP A 1 193 ? -19.594 20.761 11.790 1.00 64.19 193 TRP A C 1
ATOM 1519 O O . TRP A 1 193 ? -19.532 21.984 11.759 1.00 64.19 193 TRP A O 1
ATOM 1529 N N . SER A 1 194 ? -18.996 20.059 12.759 1.00 67.00 194 SER A N 1
ATOM 1530 C CA . SER A 1 194 ? -18.386 20.685 13.943 1.00 67.00 194 SER A CA 1
ATOM 1531 C C . SER A 1 194 ? -16.860 20.774 13.913 1.00 67.00 194 SER A C 1
ATOM 1533 O O . SER A 1 194 ? -16.287 21.623 14.588 1.00 67.00 194 SER A O 1
ATOM 1535 N N . SER A 1 195 ? -16.181 19.850 13.230 1.00 81.44 195 SER A N 1
ATOM 1536 C CA . SER A 1 195 ? -14.716 19.801 13.193 1.00 81.44 195 SER A CA 1
ATOM 1537 C C . SER A 1 195 ? -14.201 18.835 12.132 1.00 81.44 195 SER A C 1
ATOM 1539 O O . SER A 1 195 ? -14.785 17.774 11.902 1.00 81.44 195 SER A O 1
ATOM 1541 N N . LEU A 1 196 ? -13.063 19.194 11.531 1.00 88.75 196 LEU A N 1
ATOM 1542 C CA . LEU A 1 196 ? -12.291 18.301 10.676 1.00 88.75 196 LEU A CA 1
ATOM 1543 C C . LEU A 1 196 ? -11.745 17.135 11.507 1.00 88.75 196 LEU A C 1
ATOM 1545 O O . LEU A 1 196 ? -11.169 17.334 12.581 1.00 88.75 196 LEU A O 1
ATOM 1549 N N . LYS A 1 197 ? -11.910 15.918 10.997 1.00 93.56 197 LYS A N 1
ATOM 1550 C CA . LYS A 1 197 ? -11.303 14.709 11.555 1.00 93.56 197 LYS A CA 1
ATOM 1551 C C . LYS A 1 197 ? -10.678 13.899 10.444 1.00 93.56 197 LYS A C 1
ATOM 1553 O O . LYS A 1 197 ? -11.247 13.785 9.370 1.00 93.56 197 LYS A O 1
ATOM 1558 N N . THR A 1 198 ? -9.581 13.226 10.732 1.00 94.62 198 THR A N 1
ATOM 1559 C CA . THR A 1 198 ? -9.055 12.200 9.836 1.00 94.62 198 THR A CA 1
ATOM 1560 C C . THR A 1 198 ? -9.513 10.838 10.321 1.00 94.62 198 THR A C 1
ATOM 1562 O O . THR A 1 198 ? -9.203 10.424 11.442 1.00 94.62 198 THR A O 1
ATOM 1565 N N . LYS A 1 199 ? -10.290 10.144 9.488 1.00 95.50 199 LYS A N 1
ATOM 1566 C CA . LYS A 1 199 ? -10.787 8.792 9.753 1.00 95.50 199 LYS A CA 1
ATOM 1567 C C . LYS A 1 199 ? -9.932 7.763 9.037 1.00 95.50 199 LYS A C 1
ATOM 1569 O O . LYS A 1 199 ? -9.481 7.986 7.919 1.00 95.50 199 LYS A O 1
ATOM 1574 N N . VAL A 1 200 ? -9.791 6.608 9.674 1.00 97.00 200 VAL A N 1
ATOM 1575 C CA . VAL A 1 200 ? -9.264 5.398 9.047 1.00 97.00 200 VAL A CA 1
ATOM 1576 C C . VAL A 1 200 ? -10.410 4.433 8.826 1.00 97.00 200 VAL A C 1
ATOM 1578 O O . VAL A 1 200 ? -11.134 4.098 9.767 1.00 97.00 200 VAL A O 1
ATOM 1581 N N . ILE A 1 201 ? -10.561 3.977 7.592 1.00 97.19 201 ILE A N 1
ATOM 1582 C CA . ILE A 1 201 ? -11.610 3.062 7.160 1.00 97.19 201 ILE A CA 1
ATOM 1583 C C . ILE A 1 201 ? -10.948 1.809 6.589 1.00 97.19 201 ILE A C 1
ATOM 1585 O O . ILE A 1 201 ? -10.005 1.900 5.809 1.00 97.19 201 ILE A O 1
ATOM 1589 N N . LEU A 1 202 ? -11.453 0.643 6.977 1.00 98.19 202 LEU A N 1
ATOM 1590 C CA . LEU A 1 202 ? -11.162 -0.633 6.335 1.00 98.19 202 LEU A CA 1
ATOM 1591 C C . LEU A 1 202 ? -12.349 -1.013 5.457 1.00 98.19 202 LEU A C 1
ATOM 1593 O O . LEU A 1 202 ? -13.477 -1.060 5.951 1.00 98.19 202 LEU A O 1
ATOM 1597 N N . TYR A 1 203 ? -12.087 -1.310 4.193 1.00 97.94 203 TYR A N 1
ATOM 1598 C CA . TYR A 1 203 ? -13.038 -1.902 3.261 1.00 97.94 203 TYR A CA 1
ATOM 1599 C C . TYR A 1 203 ? -12.730 -3.387 3.081 1.00 97.94 203 TYR A C 1
ATOM 1601 O O . TYR A 1 203 ? -11.565 -3.778 3.086 1.00 97.94 203 TYR A O 1
ATOM 1609 N N . ILE A 1 204 ? -13.775 -4.186 2.887 1.00 97.31 204 ILE A N 1
ATOM 1610 C CA . ILE A 1 204 ? -13.699 -5.520 2.292 1.00 97.31 204 ILE A CA 1
ATOM 1611 C C . ILE A 1 204 ? -14.535 -5.511 1.013 1.00 97.31 204 ILE A C 1
ATOM 1613 O O . ILE A 1 204 ? -15.689 -5.068 1.022 1.00 97.31 204 ILE A O 1
ATOM 1617 N N . VAL A 1 205 ? -13.932 -5.977 -0.074 1.00 96.94 205 VAL A N 1
ATOM 1618 C CA . VAL A 1 205 ? -14.513 -6.018 -1.416 1.00 96.94 205 VAL A CA 1
ATOM 1619 C C . VAL A 1 205 ? -14.497 -7.461 -1.899 1.00 96.94 205 VAL A C 1
ATOM 1621 O O . VAL A 1 205 ? -13.437 -8.075 -1.935 1.00 96.94 205 VAL A O 1
ATOM 1624 N N . GLU A 1 206 ? -15.664 -7.987 -2.258 1.00 94.88 206 GLU A N 1
ATOM 1625 C CA . GLU A 1 206 ? -15.865 -9.350 -2.763 1.00 94.88 206 GLU A CA 1
ATOM 1626 C C . GLU A 1 206 ? -16.820 -9.274 -3.964 1.00 94.88 206 GLU A C 1
ATOM 1628 O O . GLU A 1 206 ? -18.043 -9.133 -3.822 1.00 94.88 206 GLU A O 1
ATOM 1633 N N . GLY A 1 207 ? -16.253 -9.241 -5.173 1.00 90.31 207 GLY A N 1
ATOM 1634 C CA . GLY A 1 207 ? -16.995 -8.923 -6.395 1.00 90.31 207 GLY A CA 1
ATOM 1635 C C . GLY A 1 207 ? -17.716 -7.571 -6.289 1.00 90.31 207 GLY A C 1
ATOM 1636 O O . GLY A 1 207 ? -17.087 -6.523 -6.176 1.00 90.31 207 GLY A O 1
ATOM 1637 N N . LYS A 1 208 ? -19.056 -7.585 -6.315 1.00 90.62 208 LYS A N 1
ATOM 1638 C CA . LYS A 1 208 ? -19.893 -6.375 -6.163 1.00 90.62 208 LYS A CA 1
ATOM 1639 C C . LYS A 1 208 ? -20.238 -6.037 -4.708 1.00 90.62 208 LYS A C 1
ATOM 1641 O O . LYS A 1 208 ? -20.828 -4.989 -4.450 1.00 90.62 208 LYS A O 1
ATOM 1646 N N . LYS A 1 209 ? -19.938 -6.921 -3.753 1.00 95.00 209 LYS A N 1
ATOM 1647 C CA . LYS A 1 209 ? -20.259 -6.711 -2.338 1.00 95.00 209 LYS A CA 1
ATOM 1648 C C . LYS A 1 209 ? -19.140 -5.903 -1.696 1.00 95.00 209 LYS A C 1
ATOM 1650 O O . LYS A 1 209 ? -17.994 -6.337 -1.672 1.00 95.00 209 LYS A O 1
ATOM 1655 N N . VAL A 1 210 ? -19.493 -4.750 -1.137 1.00 96.69 210 VAL A N 1
ATOM 1656 C CA . VAL A 1 210 ? -18.561 -3.885 -0.409 1.00 96.69 210 VAL A CA 1
ATOM 1657 C C . VAL A 1 210 ? -19.093 -3.675 1.001 1.00 96.69 210 VAL A C 1
ATOM 1659 O O . VAL A 1 210 ? -20.242 -3.274 1.187 1.00 96.69 210 VAL A O 1
ATOM 1662 N N . LYS A 1 211 ? -18.258 -3.930 2.008 1.00 96.25 211 LYS A N 1
ATOM 1663 C CA . LYS A 1 211 ? -18.523 -3.526 3.397 1.00 96.25 211 LYS A CA 1
ATOM 1664 C C . LYS A 1 211 ? -17.371 -2.664 3.883 1.00 96.25 211 LYS A C 1
ATOM 1666 O O . LYS A 1 211 ? -16.238 -2.828 3.438 1.00 96.25 211 LYS A O 1
ATOM 1671 N N . ARG A 1 212 ? -17.648 -1.769 4.830 1.00 96.19 212 ARG A N 1
ATOM 1672 C CA . ARG A 1 212 ? -16.619 -0.916 5.429 1.00 96.19 212 ARG A CA 1
ATOM 1673 C C . ARG A 1 212 ? -16.789 -0.759 6.928 1.00 96.19 212 ARG A C 1
ATOM 1675 O O . ARG A 1 212 ? -17.903 -0.831 7.448 1.00 96.19 212 ARG A O 1
ATOM 1682 N N . LYS A 1 213 ? -15.686 -0.482 7.618 1.00 96.38 213 LYS A N 1
ATOM 1683 C CA . LYS A 1 213 ? -15.661 -0.202 9.052 1.00 96.38 213 LYS A CA 1
ATOM 1684 C C . LYS A 1 213 ? -14.687 0.925 9.363 1.00 96.38 213 LYS A C 1
ATOM 1686 O O . LYS A 1 213 ? -13.527 0.873 8.969 1.00 96.38 213 LYS A O 1
ATOM 1691 N N . THR A 1 214 ? -15.139 1.918 10.126 1.00 96.25 214 THR A N 1
ATOM 1692 C CA . THR A 1 214 ? -14.233 2.911 10.715 1.00 96.25 214 THR A CA 1
ATOM 1693 C C . THR A 1 214 ? -13.412 2.247 11.814 1.00 96.25 214 THR A C 1
ATOM 1695 O O . THR A 1 214 ? -13.963 1.749 12.799 1.00 96.25 214 THR A O 1
ATOM 1698 N N . ILE A 1 215 ? -12.095 2.250 11.640 1.00 96.31 215 ILE A N 1
ATOM 1699 C CA . ILE A 1 215 ? -11.128 1.659 12.564 1.00 96.31 215 ILE A CA 1
ATOM 1700 C C . ILE A 1 215 ? -10.893 2.598 13.739 1.00 96.31 215 ILE A C 1
ATOM 1702 O O . ILE A 1 215 ? -11.049 2.224 14.902 1.00 96.31 215 ILE A O 1
ATOM 1706 N N . THR A 1 216 ? -10.534 3.836 13.413 1.00 96.06 216 THR A N 1
ATOM 1707 C CA . THR A 1 216 ? -10.180 4.886 14.361 1.00 96.06 216 THR A CA 1
ATOM 1708 C C . THR A 1 216 ? -10.305 6.252 13.683 1.00 96.06 216 THR A C 1
ATOM 1710 O O . THR A 1 216 ? -10.524 6.351 12.473 1.00 96.06 216 THR A O 1
ATOM 1713 N N . SER A 1 217 ? -10.162 7.311 14.468 1.00 95.44 217 SER A N 1
ATOM 1714 C CA . SER A 1 217 ? -10.059 8.685 13.989 1.00 95.44 217 SER A CA 1
ATOM 1715 C C . SER A 1 217 ? -9.158 9.512 14.899 1.00 95.44 217 SER A C 1
ATOM 1717 O O . SER A 1 217 ? -9.023 9.199 16.090 1.00 95.44 217 SER A O 1
ATOM 1719 N N . ILE A 1 218 ? -8.607 10.586 14.342 1.00 95.31 218 ILE A N 1
ATOM 1720 C CA . ILE A 1 218 ? -7.920 11.669 15.050 1.00 95.31 218 ILE A CA 1
ATOM 1721 C C . ILE A 1 218 ? -8.574 13.004 14.667 1.00 95.31 218 ILE A C 1
ATOM 1723 O O . ILE A 1 218 ? -9.115 13.130 13.567 1.00 95.31 218 ILE A O 1
ATOM 1727 N N . ASN A 1 219 ? -8.594 13.972 15.582 1.00 94.69 219 ASN A N 1
ATOM 1728 C CA . ASN A 1 219 ? -9.083 15.315 15.265 1.00 94.69 219 ASN A CA 1
ATOM 1729 C C . ASN A 1 219 ? -8.055 16.042 14.392 1.00 94.69 219 ASN A C 1
ATOM 1731 O O . ASN A 1 219 ? -6.862 15.802 14.547 1.00 94.69 219 ASN A O 1
ATOM 1735 N N . GLY A 1 220 ? -8.514 16.927 13.511 1.00 91.69 220 GLY A N 1
ATOM 1736 C CA . GLY A 1 220 ? -7.642 17.679 12.614 1.00 91.69 220 GLY A CA 1
ATOM 1737 C C . GLY A 1 220 ? -7.299 16.962 11.304 1.00 91.69 220 GLY A C 1
ATOM 1738 O O . GLY A 1 220 ? -7.830 15.891 10.970 1.00 91.69 220 GLY A O 1
ATOM 1739 N N . GLU A 1 221 ? -6.424 17.604 10.543 1.00 90.25 221 GLU A N 1
ATOM 1740 C CA . GLU A 1 221 ? -5.898 17.153 9.264 1.00 90.25 221 GLU A CA 1
ATOM 1741 C C . GLU A 1 221 ? -4.774 16.134 9.466 1.00 90.25 221 GLU A C 1
ATOM 1743 O O . GLU A 1 221 ? -3.796 16.371 10.170 1.00 90.25 221 GLU A O 1
ATOM 1748 N N . GLY A 1 222 ? -4.909 14.968 8.840 1.00 90.38 222 GLY A N 1
ATOM 1749 C CA . GLY A 1 222 ? -3.935 13.892 8.932 1.00 90.38 222 GLY A CA 1
ATOM 1750 C C . GLY A 1 222 ? -2.723 14.171 8.057 1.00 90.38 222 GLY A C 1
ATOM 1751 O O . GLY A 1 222 ? -2.749 13.875 6.868 1.00 90.38 222 GLY A O 1
ATOM 1752 N N . LEU A 1 223 ? -1.648 14.674 8.662 1.00 90.25 223 LEU A N 1
ATOM 1753 C CA . LEU A 1 223 ? -0.359 14.878 7.993 1.00 90.25 223 LEU A CA 1
ATOM 1754 C C . L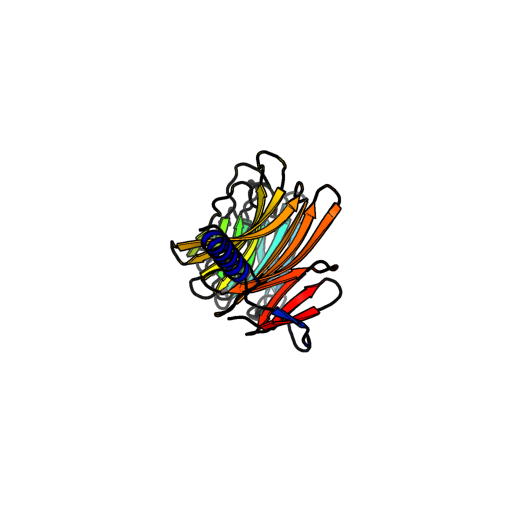EU A 1 223 ? 0.465 13.590 7.890 1.00 90.25 223 LEU A C 1
ATOM 1756 O O . LEU A 1 223 ? 1.325 13.457 7.024 1.00 90.25 223 LEU A O 1
ATOM 1760 N N . GLY A 1 224 ? 0.228 12.63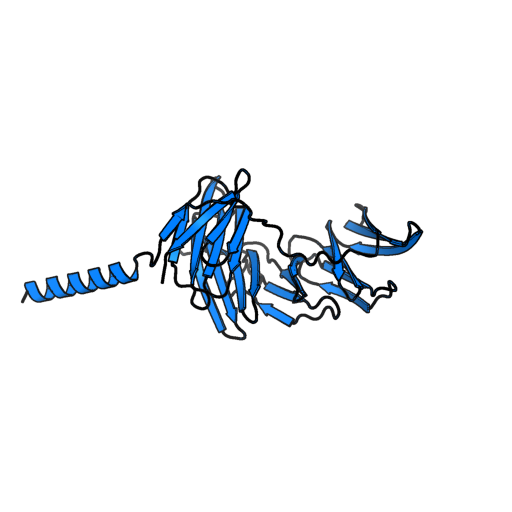6 8.789 1.00 91.88 224 GLY A N 1
ATOM 1761 C CA . GLY A 1 224 ? 0.847 11.317 8.746 1.00 91.88 224 GLY A CA 1
ATOM 1762 C C . GLY A 1 224 ? -0.216 10.243 8.838 1.00 91.88 224 GLY A C 1
ATOM 1763 O O . GLY A 1 224 ? -0.862 10.114 9.872 1.00 91.88 224 GLY A O 1
ATOM 1764 N N . ILE A 1 225 ? -0.389 9.460 7.777 1.00 94.00 225 ILE A N 1
ATOM 1765 C CA . ILE A 1 225 ? -1.333 8.345 7.750 1.00 94.00 225 ILE A CA 1
ATOM 1766 C C . ILE A 1 225 ? -0.588 7.121 7.238 1.00 94.00 225 ILE A C 1
ATOM 1768 O O . ILE A 1 225 ? -0.130 7.094 6.101 1.00 94.00 225 ILE A O 1
ATOM 1772 N N . ARG A 1 226 ? -0.463 6.102 8.085 1.00 95.62 226 ARG A N 1
ATOM 1773 C CA . ARG A 1 226 ? 0.021 4.780 7.684 1.00 95.62 226 ARG A CA 1
ATOM 1774 C C . ARG A 1 226 ? -0.868 3.733 8.319 1.00 95.62 226 ARG A C 1
ATOM 1776 O O . ARG A 1 226 ? -0.972 3.664 9.538 1.00 95.62 226 ARG A O 1
ATOM 1783 N N . VAL A 1 227 ? -1.512 2.928 7.493 1.00 97.06 227 VAL A N 1
ATOM 1784 C CA . VAL A 1 227 ? -2.479 1.924 7.917 1.00 97.06 227 VAL A CA 1
ATOM 1785 C C . VAL A 1 227 ? -2.198 0.645 7.146 1.00 97.06 227 VAL A C 1
ATOM 1787 O O . VAL A 1 227 ? -2.573 0.534 5.984 1.00 97.06 227 VAL A O 1
ATOM 1790 N N . ARG A 1 228 ? -1.529 -0.304 7.793 1.00 97.19 228 ARG A N 1
ATOM 1791 C CA . ARG A 1 228 ? -1.180 -1.602 7.214 1.00 97.19 228 ARG A CA 1
ATOM 1792 C C . ARG A 1 228 ? -2.253 -2.627 7.507 1.00 97.19 228 ARG A C 1
ATOM 1794 O O . ARG A 1 228 ? -2.851 -2.588 8.587 1.00 97.19 228 ARG A O 1
ATOM 1801 N N . VAL A 1 229 ? -2.487 -3.521 6.554 1.00 97.31 229 VAL A N 1
ATOM 1802 C CA . VAL A 1 229 ? -3.469 -4.594 6.693 1.00 97.31 229 VAL A CA 1
ATOM 1803 C C . VAL A 1 229 ? -2.882 -5.936 6.304 1.00 97.31 229 VAL A C 1
ATOM 1805 O O . VAL A 1 229 ? -2.282 -6.087 5.242 1.00 97.31 229 VAL A O 1
ATOM 1808 N N . ASP A 1 230 ? -3.145 -6.919 7.154 1.00 96.25 230 ASP A N 1
ATOM 1809 C CA . ASP A 1 230 ? -3.018 -8.323 6.807 1.00 96.25 230 ASP A CA 1
ATOM 1810 C C . ASP A 1 230 ? -4.307 -9.053 7.176 1.00 96.25 230 ASP A C 1
ATOM 1812 O O . ASP A 1 230 ? -5.096 -8.587 8.007 1.00 96.25 230 ASP A O 1
ATOM 1816 N N . ALA A 1 231 ? -4.550 -10.171 6.513 1.00 95.06 231 ALA A N 1
ATOM 1817 C CA . ALA A 1 231 ? -5.743 -10.973 6.704 1.00 95.06 231 ALA A CA 1
ATOM 1818 C C . ALA A 1 231 ? -5.416 -12.455 6.508 1.00 95.06 231 ALA A C 1
ATOM 1820 O O . ALA A 1 231 ? -4.443 -12.809 5.843 1.00 95.06 231 ALA A O 1
ATOM 1821 N N . ASP A 1 232 ? -6.267 -13.301 7.066 1.00 92.81 232 ASP A N 1
ATOM 1822 C CA . ASP A 1 232 ? -6.358 -14.725 6.767 1.00 92.81 232 ASP A CA 1
ATOM 1823 C C . ASP A 1 232 ? -7.845 -15.106 6.623 1.00 92.81 232 ASP A C 1
ATOM 1825 O O . ASP A 1 232 ? -8.716 -14.237 6.476 1.00 92.81 232 ASP A O 1
ATOM 1829 N N . ASP A 1 233 ? -8.151 -16.402 6.638 1.00 90.69 233 ASP A N 1
ATOM 1830 C CA . ASP A 1 233 ? -9.522 -16.898 6.486 1.00 90.69 233 ASP A CA 1
ATOM 1831 C C . ASP A 1 233 ? -10.442 -16.542 7.669 1.00 90.69 233 ASP A C 1
ATOM 1833 O O . ASP A 1 233 ? -11.665 -16.526 7.519 1.00 90.69 233 ASP A O 1
ATOM 1837 N N . SER A 1 234 ? -9.876 -16.240 8.840 1.00 92.00 234 SER A N 1
ATOM 1838 C CA . SER A 1 234 ? -10.597 -16.000 10.097 1.00 92.00 234 SER A CA 1
ATOM 1839 C C . SER A 1 234 ? -10.543 -14.540 10.552 1.00 92.00 234 SER A C 1
ATOM 1841 O O . SER A 1 234 ? -11.528 -14.003 11.071 1.00 92.00 234 SER A O 1
ATOM 1843 N N . HIS A 1 235 ? -9.418 -13.862 10.336 1.00 95.69 235 HIS A N 1
ATOM 1844 C CA . HIS A 1 235 ? -9.094 -12.577 10.935 1.00 95.69 235 HIS A CA 1
ATOM 1845 C C . HIS A 1 235 ? -8.630 -11.540 9.913 1.00 95.69 235 HIS A C 1
ATOM 1847 O O . HIS A 1 235 ? -8.085 -11.838 8.855 1.00 95.69 235 HIS A O 1
ATOM 1853 N N . VAL A 1 236 ? -8.809 -10.273 10.285 1.00 97.00 236 VAL A N 1
ATOM 1854 C CA . VAL A 1 236 ? -8.216 -9.114 9.614 1.00 97.00 236 VAL A CA 1
ATOM 1855 C C . VAL A 1 236 ? -7.558 -8.248 10.670 1.00 97.00 236 VAL A C 1
ATOM 1857 O O . VAL A 1 236 ? -8.224 -7.786 11.602 1.00 97.00 236 VAL A O 1
ATOM 1860 N N . ALA A 1 237 ? -6.264 -8.000 10.518 1.00 97.81 237 ALA A N 1
ATOM 1861 C CA . ALA A 1 237 ? -5.483 -7.156 11.401 1.00 97.81 237 ALA A CA 1
ATOM 1862 C C . ALA A 1 237 ? -5.158 -5.836 10.710 1.00 97.81 237 ALA A C 1
ATOM 1864 O O . ALA A 1 237 ? -4.614 -5.811 9.610 1.00 97.81 237 ALA A O 1
ATOM 1865 N N . VAL A 1 238 ? -5.467 -4.726 11.378 1.00 98.25 238 VAL A N 1
ATOM 1866 C CA . VAL A 1 238 ? -5.162 -3.383 10.884 1.00 98.25 238 VAL A CA 1
ATOM 1867 C C . VAL A 1 238 ? -4.289 -2.659 11.892 1.00 98.25 238 VAL A C 1
ATOM 1869 O O . VAL A 1 238 ? -4.776 -2.266 12.956 1.00 98.25 238 VAL A O 1
ATOM 1872 N N . ALA A 1 239 ? -3.017 -2.455 11.556 1.00 98.06 239 ALA A N 1
ATOM 1873 C CA . ALA A 1 239 ? -2.106 -1.628 12.339 1.00 98.06 239 ALA A CA 1
ATOM 1874 C C . ALA A 1 239 ? -2.095 -0.200 11.787 1.00 98.06 239 ALA A C 1
ATOM 1876 O O . ALA A 1 239 ? -1.951 0.007 10.584 1.00 98.06 239 ALA A O 1
ATOM 1877 N N . TYR A 1 240 ? -2.258 0.793 12.657 1.00 97.75 240 TYR A N 1
ATOM 1878 C CA . TYR A 1 240 ? -2.416 2.188 12.262 1.00 97.75 240 TYR A CA 1
ATOM 1879 C C . TYR A 1 240 ? -1.461 3.118 13.011 1.00 97.75 240 TYR A C 1
ATOM 1881 O O . TYR A 1 240 ? -1.227 2.977 14.212 1.00 97.75 240 TYR A O 1
ATO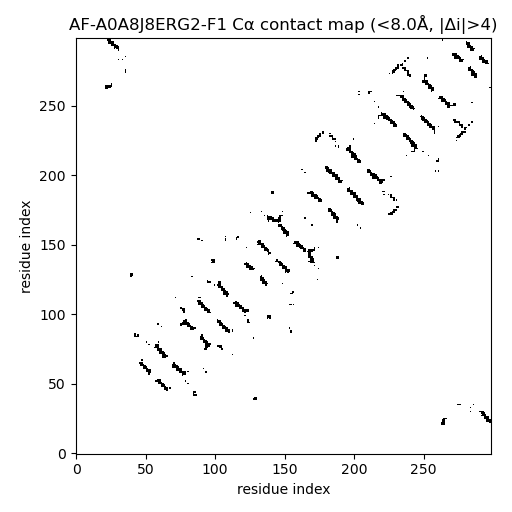M 1889 N N . TYR A 1 241 ? -0.962 4.104 12.276 1.00 97.00 241 TYR A N 1
ATOM 1890 C CA . TYR A 1 241 ? -0.271 5.299 12.733 1.00 97.00 241 TYR A CA 1
ATOM 1891 C C . TYR A 1 241 ? -0.991 6.505 12.125 1.00 97.00 241 TYR A C 1
ATOM 1893 O O . TYR A 1 241 ? -1.149 6.593 10.902 1.00 97.00 241 TYR A O 1
ATOM 1901 N N . LEU A 1 242 ? -1.427 7.419 12.987 1.00 97.00 242 LEU A N 1
ATOM 1902 C CA . LEU A 1 242 ? -2.002 8.704 12.610 1.00 97.00 242 LEU A CA 1
ATOM 1903 C C . LEU A 1 242 ? -1.246 9.826 13.303 1.00 97.00 242 LEU A C 1
ATOM 1905 O O . LEU A 1 242 ? -0.985 9.726 14.498 1.00 97.00 242 LEU A O 1
ATOM 1909 N N . LYS A 1 243 ? -0.974 10.904 12.570 1.00 96.19 243 LYS A N 1
ATOM 1910 C CA . LYS A 1 243 ? -0.449 12.162 13.093 1.00 96.19 243 LYS A CA 1
ATOM 1911 C C . LYS A 1 243 ? -1.21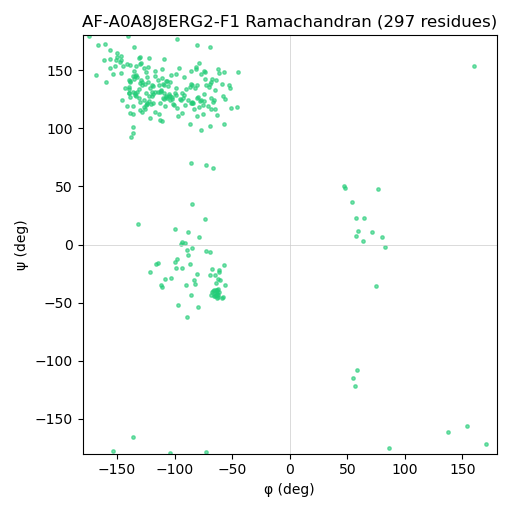0 13.333 12.492 1.00 96.19 243 LYS A C 1
ATOM 1913 O O . LYS A 1 243 ? -1.370 13.377 11.271 1.00 96.19 243 LYS A O 1
ATOM 1918 N N . ASN A 1 244 ? -1.665 14.255 13.334 1.00 94.81 244 ASN A N 1
ATOM 1919 C CA . ASN A 1 244 ? -2.367 15.457 12.886 1.00 94.81 244 ASN A CA 1
ATOM 1920 C C . ASN A 1 244 ? -1.452 16.693 12.806 1.00 94.81 244 ASN A C 1
ATOM 1922 O O . ASN A 1 244 ? -0.271 16.641 13.164 1.00 94.81 244 ASN A O 1
ATOM 1926 N N . GLU A 1 245 ? -2.008 17.812 12.347 1.00 92.25 245 GLU A N 1
ATOM 1927 C CA . GLU A 1 245 ? -1.342 19.113 12.229 1.00 92.25 245 GLU A CA 1
ATOM 1928 C C . GLU A 1 245 ? -0.864 19.691 13.564 1.00 92.25 245 GLU A C 1
ATOM 1930 O O . GLU A 1 245 ? 0.085 20.470 13.600 1.00 92.25 245 GLU A O 1
ATOM 1935 N N . LYS A 1 246 ? -1.476 19.268 14.673 1.00 93.31 246 LYS A N 1
ATOM 1936 C CA . LYS A 1 246 ? -1.105 19.674 16.036 1.00 93.31 246 LYS A CA 1
ATOM 1937 C C . LYS A 1 246 ? 0.025 18.831 16.626 1.00 93.31 246 LYS A C 1
ATOM 1939 O O . LYS A 1 246 ? 0.460 19.085 17.744 1.00 93.31 246 LYS A O 1
ATOM 1944 N N . GLY A 1 247 ? 0.494 17.820 15.895 1.00 94.19 247 GLY A N 1
ATOM 1945 C CA . GLY A 1 247 ? 1.522 16.892 16.354 1.00 94.19 247 GLY A CA 1
ATOM 1946 C C . GLY A 1 247 ? 1.008 15.778 17.268 1.00 94.19 247 GLY A C 1
ATOM 1947 O O . GLY A 1 247 ? 1.822 15.005 17.767 1.00 94.19 247 GLY A O 1
ATOM 1948 N N . GLU A 1 248 ? -0.307 15.654 17.464 1.00 95.75 248 GLU A N 1
ATOM 1949 C CA . GLU A 1 248 ? -0.899 14.538 18.200 1.00 95.75 248 GLU A CA 1
ATOM 1950 C C . GLU A 1 248 ? -0.755 13.249 17.386 1.00 95.75 248 GLU A C 1
ATOM 1952 O O . GLU A 1 248 ? -0.985 13.237 16.173 1.00 95.75 248 GLU A O 1
ATOM 1957 N N . GLU A 1 249 ? -0.413 12.152 18.063 1.00 96.44 249 GLU A N 1
ATOM 1958 C CA . GLU A 1 249 ? -0.265 10.837 17.444 1.00 96.44 249 GLU A CA 1
ATOM 1959 C C . GLU A 1 249 ? -1.272 9.833 17.997 1.00 96.44 249 GLU A C 1
ATOM 1961 O O . GLU A 1 249 ? -1.606 9.829 19.184 1.00 96.44 249 GLU A O 1
ATOM 1966 N N . LYS A 1 250 ? -1.740 8.936 17.129 1.00 97.00 250 LYS A N 1
ATOM 1967 C CA . LYS A 1 250 ? -2.609 7.827 17.513 1.00 97.00 250 LYS A CA 1
ATOM 1968 C C . LYS A 1 250 ? -2.165 6.546 16.830 1.00 97.00 250 LYS A C 1
ATOM 1970 O O . LYS A 1 250 ? -2.329 6.384 15.621 1.00 97.00 250 LYS A O 1
ATOM 1975 N N . ASN A 1 251 ? -1.664 5.623 17.645 1.00 96.69 251 ASN A N 1
ATOM 1976 C CA . ASN A 1 251 ? -1.014 4.400 17.191 1.00 96.69 251 ASN A CA 1
ATOM 1977 C C . ASN A 1 251 ? -1.696 3.179 17.799 1.00 96.69 251 ASN A C 1
ATOM 1979 O O . ASN A 1 251 ? -2.130 3.214 18.954 1.00 96.69 251 ASN A O 1
ATOM 1983 N N . GLY A 1 252 ? -1.792 2.090 17.047 1.00 96.88 252 GLY A N 1
ATOM 1984 C CA . GLY A 1 252 ? -2.365 0.859 17.571 1.00 96.88 252 GLY A CA 1
ATOM 1985 C C . GLY A 1 252 ? -2.615 -0.205 16.520 1.00 96.88 252 GLY A C 1
ATOM 1986 O O . GLY A 1 252 ? -2.222 -0.074 15.364 1.00 96.88 252 GLY A O 1
ATOM 1987 N N . VAL A 1 253 ? -3.300 -1.258 16.946 1.00 97.75 253 VAL A N 1
ATOM 1988 C CA . VAL A 1 253 ? -3.804 -2.335 16.097 1.00 97.75 253 VAL A CA 1
ATOM 1989 C C . VAL A 1 253 ? -5.259 -2.615 16.443 1.00 97.75 253 VAL A C 1
ATOM 1991 O O . VAL A 1 253 ? -5.651 -2.530 17.607 1.00 97.75 253 VAL A O 1
ATOM 1994 N N . CYS A 1 254 ? -6.065 -2.955 15.447 1.00 97.50 254 CYS A N 1
ATOM 1995 C CA . CYS A 1 254 ? -7.408 -3.486 15.640 1.00 97.50 254 CYS A CA 1
ATOM 1996 C C . CYS A 1 254 ? -7.580 -4.775 14.838 1.00 97.50 254 CYS A C 1
ATOM 1998 O O . CYS A 1 254 ? -7.187 -4.829 13.675 1.00 97.50 254 CYS A O 1
ATOM 2000 N N . ILE A 1 255 ? -8.205 -5.772 15.458 1.00 97.38 255 ILE A N 1
ATOM 2001 C CA . ILE A 1 255 ? -8.504 -7.074 14.865 1.00 97.38 255 ILE A CA 1
ATOM 2002 C C . ILE A 1 255 ? -10.009 -7.194 14.642 1.00 97.38 255 ILE A C 1
ATOM 2004 O O . ILE A 1 255 ? -10.817 -6.806 15.496 1.00 97.38 255 ILE A O 1
ATOM 2008 N N . TYR A 1 256 ? -10.376 -7.741 13.492 1.00 95.94 256 TYR A N 1
ATOM 2009 C CA . TYR A 1 256 ? -11.749 -7.986 13.078 1.00 95.94 256 TYR A CA 1
ATOM 2010 C C . TYR A 1 256 ? -11.902 -9.415 12.571 1.00 95.94 256 TYR A C 1
ATOM 2012 O O . TYR A 1 256 ? -10.922 -10.028 12.161 1.00 95.94 256 TYR A O 1
ATOM 2020 N N . THR A 1 257 ? -13.133 -9.917 12.543 1.00 93.62 257 THR A N 1
ATOM 2021 C CA . THR A 1 257 ? -13.449 -11.142 11.805 1.00 93.62 257 THR A CA 1
ATOM 2022 C C . THR A 1 257 ? -13.328 -10.909 10.296 1.00 93.62 257 THR A C 1
ATOM 2024 O O . THR A 1 257 ? -13.766 -9.870 9.776 1.00 93.62 257 THR A O 1
ATOM 2027 N N . ALA A 1 258 ? -12.775 -11.887 9.581 1.00 91.19 258 ALA A N 1
ATOM 2028 C CA . ALA A 1 258 ? -12.762 -11.915 8.122 1.00 91.19 258 ALA A CA 1
ATOM 2029 C C . ALA A 1 258 ? -14.197 -11.954 7.559 1.00 91.19 258 ALA A C 1
ATOM 2031 O O . ALA A 1 258 ? -15.134 -12.445 8.193 1.00 91.19 258 ALA A O 1
ATOM 2032 N N . GLY A 1 259 ? -14.424 -11.354 6.387 1.00 85.88 259 GLY A N 1
ATOM 2033 C CA . GLY A 1 259 ? -15.739 -11.342 5.715 1.00 85.88 259 GLY A CA 1
ATOM 2034 C C . GLY A 1 259 ? -16.810 -10.399 6.301 1.00 85.88 259 GLY A C 1
ATOM 2035 O O . GLY A 1 259 ? -17.617 -9.819 5.561 1.00 85.88 259 GLY A O 1
ATOM 2036 N N . HIS A 1 260 ? -16.849 -10.222 7.625 1.00 88.81 260 HIS A N 1
ATOM 2037 C CA . HIS A 1 260 ? -17.906 -9.469 8.318 1.00 88.81 260 HIS A CA 1
ATOM 2038 C C . HIS A 1 260 ? -17.426 -8.189 9.001 1.00 88.81 260 HIS A C 1
ATOM 2040 O O . HIS A 1 260 ? -18.259 -7.340 9.321 1.00 88.81 260 HIS A O 1
ATOM 2046 N N . LEU A 1 261 ? -16.115 -8.026 9.198 1.00 93.62 261 LEU A N 1
ATOM 2047 C CA . LEU A 1 261 ? -15.523 -6.869 9.869 1.00 93.62 261 LEU A CA 1
ATOM 2048 C C . LEU A 1 261 ? -16.129 -6.615 11.265 1.00 93.62 261 LEU A C 1
ATOM 2050 O O . LEU A 1 261 ? -16.319 -5.465 11.687 1.00 93.62 261 LEU A O 1
ATOM 2054 N N . ILE A 1 262 ? -16.457 -7.686 11.999 1.00 92.50 262 ILE A N 1
ATOM 2055 C CA . ILE A 1 262 ? -16.909 -7.585 13.391 1.00 92.50 262 ILE A CA 1
ATOM 2056 C C . ILE A 1 262 ? -15.670 -7.356 14.248 1.00 92.50 262 ILE A C 1
ATOM 2058 O O . ILE A 1 262 ? -14.726 -8.134 14.192 1.00 92.50 262 ILE A O 1
ATOM 2062 N N . LYS A 1 263 ? -15.657 -6.269 15.026 1.00 94.12 263 LYS A N 1
ATOM 2063 C CA . LYS A 1 263 ? -14.509 -5.924 15.870 1.00 94.12 263 LYS A CA 1
ATOM 2064 C C . LYS A 1 263 ? -14.329 -6.976 16.964 1.00 94.12 263 LYS A C 1
ATOM 2066 O O . LYS A 1 263 ? -15.246 -7.190 17.754 1.00 94.12 263 LYS A O 1
ATOM 2071 N N . ILE A 1 264 ? -13.137 -7.559 17.021 1.00 94.38 264 ILE A N 1
ATOM 2072 C CA . ILE A 1 264 ? -12.721 -8.484 18.075 1.00 94.38 264 ILE A CA 1
ATOM 2073 C C . ILE A 1 264 ? -12.091 -7.670 19.205 1.00 94.38 264 ILE A C 1
ATOM 2075 O O . ILE A 1 264 ? -12.642 -7.604 20.301 1.00 94.38 264 ILE A O 1
ATOM 2079 N N . ALA A 1 265 ? -10.986 -6.977 18.914 1.00 94.81 265 ALA A N 1
ATOM 2080 C CA . ALA A 1 265 ? -10.228 -6.214 19.899 1.00 94.81 265 ALA A CA 1
ATOM 2081 C C . ALA A 1 265 ? -9.402 -5.094 19.249 1.00 94.81 265 ALA A C 1
ATOM 2083 O O . ALA A 1 265 ? -9.090 -5.145 18.060 1.00 94.81 265 ALA A O 1
ATOM 2084 N N . CYS A 1 266 ? -9.020 -4.088 20.037 1.00 95.31 266 CYS A N 1
ATOM 2085 C CA . CYS A 1 266 ? -8.054 -3.064 19.646 1.00 95.31 266 CYS A CA 1
ATOM 2086 C C . CYS A 1 266 ? -7.055 -2.827 20.780 1.00 95.31 266 CYS A C 1
ATOM 2088 O O . CYS A 1 266 ? -7.415 -2.931 21.953 1.00 95.31 266 CYS A O 1
ATOM 2090 N N . LYS A 1 267 ? -5.822 -2.460 20.436 1.00 95.56 267 LYS A N 1
ATOM 2091 C CA . LYS A 1 267 ? -4.774 -2.116 21.397 1.00 95.56 267 LYS A CA 1
ATOM 2092 C C . LYS A 1 267 ? -3.988 -0.906 20.917 1.00 95.56 267 LYS A C 1
ATOM 2094 O O . LYS A 1 267 ? -3.506 -0.893 19.788 1.00 95.56 267 LYS A O 1
ATOM 2099 N N . SER A 1 268 ? -3.874 0.101 21.777 1.00 95.25 268 SER A N 1
ATOM 2100 C CA . SER A 1 268 ? -3.076 1.300 21.513 1.00 95.25 268 SER A CA 1
ATOM 2101 C C . SER A 1 268 ? -1.598 1.047 21.799 1.00 95.25 268 SER A C 1
ATOM 2103 O O . SER A 1 268 ? -1.260 0.256 22.682 1.00 95.25 268 SER A O 1
ATOM 2105 N N . PHE A 1 269 ? -0.725 1.754 21.085 1.00 93.44 269 PHE A N 1
ATOM 2106 C CA . PHE A 1 269 ? 0.723 1.687 21.262 1.00 93.44 269 PHE A CA 1
ATOM 2107 C C . PHE A 1 269 ? 1.318 3.080 21.468 1.00 93.44 269 PHE A C 1
ATOM 2109 O O . PHE A 1 269 ? 0.799 4.064 20.951 1.00 93.44 269 PHE A O 1
ATOM 2116 N N . ASN A 1 270 ? 2.445 3.149 22.178 1.00 92.00 270 ASN A N 1
ATOM 2117 C CA . ASN A 1 270 ? 3.268 4.362 22.227 1.00 92.00 270 ASN A CA 1
ATOM 2118 C C . ASN A 1 270 ? 4.206 4.445 21.011 1.00 92.00 270 ASN A C 1
ATOM 2120 O O . ASN A 1 270 ? 4.516 5.524 20.525 1.00 92.00 270 ASN A O 1
ATOM 2124 N N . GLU A 1 271 ? 4.629 3.295 20.484 1.00 92.94 271 GLU A N 1
ATOM 2125 C CA . GLU A 1 271 ? 5.464 3.200 19.286 1.00 92.94 271 GLU A CA 1
ATOM 2126 C C . GLU A 1 271 ? 4.624 3.205 18.004 1.00 92.94 271 GLU A C 1
ATOM 2128 O O . GLU A 1 271 ? 3.504 2.687 17.973 1.00 92.94 271 GLU A O 1
ATOM 2133 N N . ARG A 1 272 ? 5.198 3.740 16.921 1.00 94.75 272 ARG A N 1
ATOM 2134 C CA . ARG A 1 272 ? 4.558 3.796 15.601 1.00 94.75 272 ARG A CA 1
ATOM 2135 C C . ARG A 1 272 ? 4.657 2.428 14.910 1.00 94.75 272 ARG A C 1
ATOM 2137 O O . ARG A 1 272 ? 5.781 1.991 14.641 1.00 94.75 272 ARG A O 1
ATOM 2144 N N . PRO A 1 273 ? 3.536 1.756 14.592 1.00 94.56 273 PRO A N 1
ATOM 2145 C CA . PRO A 1 273 ? 3.582 0.540 13.795 1.00 94.56 273 PRO A CA 1
ATOM 2146 C C . PRO A 1 273 ? 4.032 0.850 12.362 1.00 94.56 273 PRO A C 1
ATOM 2148 O O . PRO A 1 273 ? 3.694 1.884 11.774 1.00 94.56 273 PRO A O 1
ATOM 2151 N N . TYR A 1 274 ? 4.822 -0.058 11.809 1.00 91.94 274 TYR A N 1
ATOM 2152 C CA . TYR A 1 274 ? 5.330 -0.005 10.444 1.00 91.94 274 TYR A CA 1
ATOM 2153 C C . TYR A 1 274 ? 4.726 -1.104 9.572 1.00 91.94 274 TYR A C 1
ATOM 2155 O O . TYR A 1 274 ? 4.479 -0.851 8.392 1.00 91.94 274 TYR A O 1
ATOM 2163 N N . ASP A 1 275 ? 4.465 -2.274 10.163 1.00 93.62 275 ASP A N 1
ATOM 2164 C CA . ASP A 1 275 ? 3.932 -3.446 9.472 1.00 93.62 275 ASP A CA 1
ATOM 2165 C C . ASP A 1 275 ? 3.068 -4.326 10.385 1.00 93.62 275 ASP A C 1
ATOM 2167 O O . ASP A 1 275 ? 3.160 -4.232 11.615 1.00 93.62 275 ASP A O 1
ATOM 2171 N N . VAL A 1 276 ? 2.239 -5.180 9.785 1.00 95.88 276 VAL A N 1
ATOM 2172 C CA . VAL A 1 276 ? 1.382 -6.144 10.487 1.00 95.88 276 VAL A CA 1
ATOM 2173 C C . VAL A 1 276 ? 1.354 -7.473 9.746 1.00 95.88 276 VAL A C 1
ATOM 2175 O O . VAL A 1 276 ? 1.322 -7.491 8.522 1.00 95.88 276 VAL A O 1
ATOM 2178 N N . LYS A 1 277 ? 1.354 -8.577 10.494 1.00 95.38 277 LYS A N 1
ATOM 2179 C CA . LYS A 1 277 ? 1.252 -9.932 9.953 1.00 95.38 277 LYS A CA 1
ATOM 2180 C C . LYS A 1 277 ? 0.324 -10.784 10.809 1.00 95.38 277 LYS A C 1
ATOM 2182 O O . LYS A 1 277 ? 0.376 -10.694 12.037 1.00 95.38 277 LYS A O 1
ATOM 2187 N N . LEU A 1 278 ? -0.496 -11.607 10.172 1.00 94.06 278 LEU A N 1
ATOM 2188 C CA . LEU A 1 278 ? -1.296 -12.643 10.814 1.00 94.06 278 LEU A CA 1
ATOM 2189 C C . LEU A 1 278 ? -0.688 -14.025 10.571 1.00 94.06 278 LEU A C 1
ATOM 2191 O O . LEU A 1 278 ? -0.219 -14.335 9.478 1.00 94.06 278 LEU A O 1
ATOM 2195 N N . ASP A 1 279 ? -0.709 -14.845 11.616 1.00 92.12 279 ASP A N 1
ATOM 2196 C CA . ASP A 1 279 ? -0.433 -16.278 11.551 1.00 92.12 279 ASP A CA 1
ATOM 2197 C C . ASP A 1 279 ? -1.454 -17.004 12.435 1.00 92.12 279 ASP A C 1
ATOM 2199 O O . ASP A 1 279 ? -1.328 -17.076 13.664 1.00 92.12 279 ASP A O 1
ATOM 2203 N N . GLY A 1 280 ? -2.555 -17.430 11.813 1.00 89.25 280 GLY A N 1
ATOM 2204 C CA . GLY A 1 280 ? -3.690 -18.048 12.488 1.00 89.25 280 GLY A CA 1
ATOM 2205 C C . GLY A 1 280 ? -4.310 -17.140 13.553 1.00 89.25 280 GLY A C 1
ATOM 2206 O O . GLY A 1 280 ? -5.007 -16.172 13.260 1.00 89.25 280 GLY A O 1
ATOM 2207 N N . ASN A 1 281 ? -4.099 -17.471 14.828 1.00 92.62 281 ASN A N 1
ATOM 2208 C CA . ASN A 1 281 ? -4.619 -16.685 15.949 1.00 92.62 281 ASN A CA 1
ATOM 2209 C C . ASN A 1 281 ? -3.578 -15.751 16.575 1.00 92.62 281 ASN A C 1
ATOM 2211 O O . ASN A 1 281 ? -3.818 -15.245 17.669 1.00 92.62 281 ASN A O 1
ATOM 2215 N N . ILE A 1 282 ? -2.435 -15.516 15.933 1.00 94.75 282 ILE A N 1
ATOM 2216 C CA . ILE A 1 282 ? -1.425 -14.575 16.416 1.00 94.75 282 ILE A CA 1
ATOM 2217 C C . ILE A 1 282 ? -1.318 -13.408 15.439 1.00 94.75 282 ILE A C 1
ATOM 2219 O O . ILE A 1 282 ? -1.181 -13.592 14.233 1.00 94.75 282 ILE A O 1
ATOM 2223 N N . VAL A 1 283 ? -1.360 -12.188 15.976 1.00 96.50 283 VAL A N 1
ATOM 2224 C CA . VAL A 1 283 ? -1.014 -10.975 15.235 1.00 96.50 283 VAL A CA 1
ATOM 2225 C C . VAL A 1 283 ? 0.366 -10.480 15.656 1.00 96.50 283 VAL A C 1
ATOM 2227 O O . VAL A 1 283 ? 0.630 -10.255 16.840 1.00 96.50 283 VAL A O 1
ATOM 2230 N N . TYR A 1 284 ? 1.226 -10.256 14.672 1.00 96.88 284 TYR A N 1
ATOM 2231 C CA . TYR A 1 284 ? 2.540 -9.653 14.831 1.00 96.88 284 TYR A CA 1
ATOM 2232 C C . TYR A 1 284 ? 2.515 -8.223 14.302 1.00 96.88 284 TYR A C 1
ATOM 2234 O O . TYR A 1 284 ? 1.971 -7.940 13.237 1.00 96.88 284 TYR A O 1
ATOM 2242 N N . ILE A 1 285 ? 3.116 -7.304 15.048 1.00 96.31 285 ILE A N 1
ATOM 2243 C CA . ILE A 1 285 ? 3.201 -5.888 14.714 1.00 96.31 285 ILE A CA 1
ATOM 2244 C C . ILE A 1 285 ? 4.667 -5.492 14.749 1.00 96.31 285 ILE A C 1
ATOM 2246 O O . ILE A 1 285 ? 5.296 -5.513 15.808 1.00 96.31 285 ILE A O 1
ATOM 2250 N N . LYS A 1 286 ? 5.198 -5.088 13.598 1.00 94.75 286 LYS A N 1
ATOM 2251 C CA . LYS A 1 286 ? 6.545 -4.532 13.499 1.00 94.75 286 LYS A CA 1
ATOM 2252 C C . LYS A 1 286 ? 6.484 -3.045 13.813 1.00 94.75 286 LYS A C 1
ATOM 2254 O O . LYS A 1 286 ? 5.749 -2.302 13.160 1.00 94.75 286 LYS A O 1
ATOM 2259 N N . THR A 1 287 ? 7.244 -2.598 14.803 1.00 92.56 287 THR A N 1
ATOM 2260 C CA . THR A 1 287 ? 7.503 -1.178 15.066 1.00 92.56 287 THR A CA 1
ATOM 2261 C C . THR A 1 287 ? 8.912 -0.824 14.588 1.00 92.56 287 THR A C 1
ATOM 2263 O O . THR A 1 287 ? 9.634 -1.668 14.059 1.00 92.56 287 THR A O 1
ATOM 2266 N N . TRP A 1 288 ? 9.316 0.435 14.756 1.00 83.38 288 TRP A N 1
ATOM 2267 C CA . TRP A 1 288 ? 10.692 0.852 14.468 1.00 83.38 288 TRP A CA 1
ATOM 2268 C C . TRP A 1 288 ? 11.743 0.164 15.346 1.00 83.38 288 TRP A C 1
ATOM 2270 O O . TRP A 1 288 ? 12.864 -0.029 14.890 1.00 83.38 288 TRP A O 1
ATOM 2280 N N . ASN A 1 289 ? 11.382 -0.204 16.578 1.00 86.50 289 ASN A N 1
ATOM 2281 C CA . ASN A 1 289 ? 12.339 -0.649 17.593 1.00 86.50 289 ASN A CA 1
ATOM 2282 C C . ASN A 1 289 ? 12.132 -2.105 18.022 1.00 86.50 289 ASN A C 1
ATOM 2284 O O . ASN A 1 289 ? 12.998 -2.675 18.679 1.00 86.50 289 ASN A O 1
ATOM 2288 N N . SER A 1 290 ? 10.975 -2.698 17.727 1.00 90.25 290 SER A N 1
ATOM 2289 C CA . SER A 1 290 ? 10.625 -4.027 18.219 1.00 90.25 290 SER A CA 1
ATOM 2290 C C . SER A 1 290 ? 9.593 -4.722 17.334 1.00 90.25 290 SER A C 1
ATOM 2292 O O . SER A 1 290 ? 8.947 -4.115 16.478 1.00 90.25 290 SER A O 1
ATOM 2294 N N . VAL A 1 291 ? 9.416 -6.019 17.568 1.00 93.38 291 VAL A N 1
ATOM 2295 C CA . VAL A 1 291 ? 8.254 -6.770 17.097 1.00 93.38 291 VAL A CA 1
ATOM 2296 C C . VAL A 1 291 ? 7.397 -7.104 18.309 1.00 93.38 291 VAL A C 1
ATOM 2298 O O . VAL A 1 291 ? 7.896 -7.606 19.313 1.00 93.38 291 VAL A O 1
ATOM 2301 N N . LYS A 1 292 ? 6.099 -6.822 18.219 1.00 94.19 292 LYS A N 1
ATOM 2302 C CA . LYS A 1 292 ? 5.108 -7.163 19.244 1.00 94.19 292 LYS A CA 1
ATOM 2303 C C . LYS A 1 292 ? 4.222 -8.277 18.719 1.00 94.19 292 LYS A C 1
ATOM 2305 O O . LYS A 1 292 ? 3.783 -8.194 17.579 1.00 94.19 292 LYS A O 1
ATOM 2310 N N . ALA A 1 293 ? 3.917 -9.268 19.547 1.00 95.88 293 ALA A N 1
ATOM 2311 C CA . ALA A 1 293 ? 3.009 -10.351 19.193 1.00 95.88 293 ALA A CA 1
ATOM 2312 C C . ALA A 1 293 ? 1.857 -10.442 20.195 1.00 95.88 293 ALA A C 1
ATOM 2314 O O . ALA A 1 293 ? 2.051 -10.285 21.406 1.00 95.88 293 ALA A O 1
ATOM 2315 N N . TYR A 1 294 ? 0.652 -10.703 19.693 1.00 96.38 294 TYR A N 1
ATOM 2316 C CA . TYR A 1 294 ? -0.522 -10.934 20.526 1.00 96.38 294 TYR A CA 1
ATOM 2317 C C . TYR A 1 294 ? -1.332 -12.119 20.018 1.00 96.38 294 TYR A C 1
ATOM 2319 O O . TYR A 1 294 ? -1.696 -12.167 18.846 1.00 96.38 294 TYR A O 1
ATOM 2327 N N . LYS A 1 295 ? -1.682 -13.029 20.927 1.00 95.38 295 LYS A N 1
ATOM 2328 C CA . LYS A 1 295 ? -2.684 -14.061 20.685 1.00 95.38 295 LYS A CA 1
ATOM 2329 C C . LYS A 1 295 ? -4.077 -13.436 20.715 1.00 95.38 295 LYS A C 1
ATOM 2331 O O . LYS A 1 295 ? -4.433 -12.727 21.661 1.00 95.38 295 LYS A O 1
ATOM 2336 N N . ILE A 1 296 ? -4.848 -13.719 19.679 1.00 94.81 296 ILE A N 1
ATOM 2337 C CA . ILE A 1 296 ? -6.232 -13.322 19.479 1.00 94.81 296 ILE A CA 1
ATOM 2338 C C . ILE A 1 296 ? -7.109 -14.341 20.203 1.00 94.81 296 ILE A C 1
ATOM 2340 O O . ILE A 1 296 ? -7.045 -15.542 19.943 1.00 94.81 296 ILE A O 1
ATOM 2344 N N . ILE A 1 297 ? -7.922 -13.856 21.136 1.00 89.81 297 ILE A N 1
ATOM 2345 C CA . ILE A 1 297 ? -8.978 -14.636 21.776 1.00 89.81 297 ILE A CA 1
ATOM 2346 C C . ILE A 1 297 ? -10.283 -13.967 21.404 1.00 89.81 297 ILE A C 1
ATOM 2348 O O . ILE A 1 297 ? -10.511 -12.834 21.804 1.00 89.81 297 ILE A O 1
ATOM 2352 N N . GLY A 1 298 ? -11.129 -14.636 20.643 1.00 79.69 298 GLY A N 1
ATOM 2353 C CA . GLY A 1 298 ? -12.416 -14.111 20.212 1.00 79.69 298 GLY A CA 1
ATOM 2354 C C . GLY A 1 298 ? -13.280 -15.226 19.630 1.00 79.69 298 GLY A C 1
ATOM 2355 O O . GLY A 1 298 ? -12.788 -16.348 19.503 1.00 79.69 298 GLY A O 1
ATOM 2356 N N . PRO A 1 299 ? -14.559 -14.935 19.348 1.00 60.22 299 PRO A N 1
ATOM 2357 C CA . PRO A 1 299 ? -15.438 -15.831 18.609 1.00 60.22 299 PRO A CA 1
ATOM 2358 C C . PRO A 1 299 ? -14.983 -16.019 17.163 1.00 60.22 299 PRO A C 1
ATOM 2360 O O . PRO A 1 299 ? -14.350 -15.083 16.618 1.00 60.22 299 PRO A O 1
#

Solvent-accessible surface area (backbone atoms only — not comparable to full-atom values): 16305 Å² total; per-residue (Å²): 120,70,66,64,56,53,53,53,51,51,52,52,52,50,51,51,49,64,72,68,48,65,58,28,46,72,43,81,49,84,53,80,92,72,72,87,70,67,87,61,75,81,49,79,58,91,56,51,75,48,74,45,79,40,81,94,70,41,22,31,41,38,39,34,22,53,95,88,39,82,75,48,73,49,77,30,48,20,83,45,73,54,70,49,51,52,100,70,24,38,38,41,37,12,20,40,96,61,64,90,71,44,47,16,29,37,38,30,22,34,81,84,66,46,78,76,48,72,52,74,36,81,34,32,83,74,49,79,52,97,83,24,36,32,30,38,27,50,22,50,76,63,37,90,36,74,20,35,40,34,34,24,34,63,92,80,62,46,73,81,42,75,52,59,66,102,48,56,2,18,39,74,54,31,74,37,75,56,94,73,35,37,40,39,27,31,37,33,64,42,78,51,98,88,51,50,24,21,35,33,34,40,35,43,36,45,86,90,49,72,50,74,43,79,77,52,71,46,72,38,55,62,76,37,74,43,34,32,54,26,66,58,91,62,35,31,41,39,28,29,25,38,25,23,79,87,70,53,74,50,25,29,37,39,35,21,36,38,100,71,64,47,65,24,35,72,49,78,44,94,60,55,49,75,40,45,44,66,58,91,54,33,42,37,37,34,36,90,88,51,66,46,24,26,37,60,44,59,128

Radius of gyration: 22.48 Å; Cα contacts (8 Å, |Δi|>4): 751; chains: 1; bounding box: 74×39×65 Å

Sequence (299 aa):
MKARKVFFILSIVAILFIFFLPKGLLIPTNAEGVSFEDSTISTSCPFRIHATYIPSNFSHVFRIFVNDTLVANYTLPGMNKGYICTPEGVLLYAYFLEGGRGKTSMIFLDHNLSIKWWRPFSAYPLRYTRDGLILVSSAPFGSGGESCTYLMNISTGETTFRFCPDVLGAHISDVRIIGDKAYVTVGWPDRGWSSLKTKVILYIVEGKKVKRKTITSINGEGLGIRVRVDADDSHVAVAYYLKNEKGEEKNGVCIYTAGHLIKIACKSFNERPYDVKLDGNIVYIKTWNSVKAYKIIGP

pLDDT: mean 88.93, std 11.07, range [45.84, 98.25]

Foldseek 3Di:
DVVVVVVVVVVVVVVVVVVPDQQWDWAFDDPPPDDPPDPQVPPPAQWDWDWDADPVQQWIKIFIDHVNDGDDIDIWHAVDWDKHQDPFFIKTWHWYDDDQPIWIWIFTAGPVRHTPDTDTHQWDFDDADPQATKTWHAHAAPDQAWIKIFGAHRNNRDTPDIDTDPAGNKDFQEWDDDPQKIKTWIWHWDPDPPFTKIWIKIWIDRPPDIDMDTPDIDTADWPDWHWEWDDDQFKIKIWIWTAHPVRDIWTWMWMATPPPRHTNDIDTDPFHFDYWDDDPQKIWTDGPVDIIIIGMGRD

Mean predicted aligned error: 7.63 Å

Secondary structure (DSSP, 8-state):
-HHHHHHHHHHHHHHHHHHHS-S-EEEEE--TT---S--------SSEEEEEEEGGGTEEEEEEEETTEEEEEEEEE-SEEEEEEETTEEEEEEE--STTTPPEEEEEEETT--EEEEEEESSEEEEEETTEEEEEE-PPTTSS---EEEEE-TTT--EEEEE--SSTT-EEEEEEEETTEEEEEEEEEEE-SS-EEEEEEEEEEETTEEEEEEEEEEES-EEEEEEEEEE-SSEEEEEEEEEETT--EEEEEEEEETTT--EEEEEEESSPEEEEEEETTEEEEEESS-EEEEEEE--

Nearest PDB structures (foldseek):
  4nox-assembly1_A  TM=4.736E-01  e=2.010E-04  Thermochaetoides thermophila DSM 1495
  2f25-assembly1_A  TM=3.821E-01  e=1.619E-03  Homo sapiens
  6fec-assembly1_w  TM=3.823E-01  e=2.366E-03  Homo sapiens
  5a5u-assembly1_B  TM=3.101E-01  e=1.162E-03  Oryctolagus cuniculus
  5k1h-assembly1_B  TM=3.171E-01  e=1.218E-03  Homo sapiens